Protein AF-A1U019-F1 (afdb_monomer_lite)

Secondary structure (DSSP, 8-state):
------------PPPPS-SSHHHHHHHHHHH-B-TTSPBPPEEEEE----SS--HHHHHHHHHHHTT----TT--HHHHHHHHHHHHHHHHHHTT-SEEEEEEESGGG--GGGHHHHHHHHHHHHHTT-EEEEEE---HHHHHHHHHHHTSGGGHHHHHHHSS-------B-SHHHHHHHHHHHHHSBSSTTSS-BHHHHH-GGGTTS---GGGGHHHHHHHHHHHHHHHT-SSB-HHHHHHHHHHIIIIIHHHH-GGG--HHHHHHHHHHTTHHHHHH----

Structure (mmCIF, N/CA/C/O backbone):
data_AF-A1U019-F1
#
_entry.id   AF-A1U019-F1
#
loop_
_atom_site.group_PDB
_atom_site.id
_atom_site.type_symbol
_atom_site.label_atom_id
_atom_site.label_alt_id
_atom_site.label_comp_id
_atom_site.label_asym_id
_atom_site.label_entity_id
_atom_site.label_seq_id
_atom_site.pdbx_PDB_ins_code
_atom_site.Cartn_x
_atom_site.Cartn_y
_atom_site.Cartn_z
_atom_site.occupancy
_atom_site.B_iso_or_equiv
_atom_site.auth_seq_id
_atom_site.auth_comp_id
_atom_site.auth_asym_id
_atom_site.auth_atom_id
_atom_site.pdbx_PDB_model_num
ATOM 1 N N . MET A 1 1 ? 11.378 -16.766 19.008 1.00 20.50 1 MET A N 1
ATOM 2 C CA . MET A 1 1 ? 12.742 -17.049 18.520 1.00 20.50 1 MET A CA 1
ATOM 3 C C . MET A 1 1 ? 13.624 -15.932 19.051 1.00 20.50 1 MET A C 1
ATOM 5 O O . MET A 1 1 ? 13.271 -14.779 18.860 1.00 20.50 1 MET A O 1
ATOM 9 N N . VAL A 1 2 ? 14.619 -16.266 19.872 1.00 22.52 2 VAL A N 1
ATOM 10 C CA . VAL A 1 2 ? 15.401 -15.313 20.684 1.00 22.52 2 VAL A CA 1
ATOM 11 C C . VAL A 1 2 ? 16.507 -14.682 19.841 1.00 22.52 2 VAL A C 1
ATOM 13 O O . VAL A 1 2 ? 17.259 -15.451 19.263 1.00 22.52 2 VAL A O 1
ATOM 16 N N . MET A 1 3 ? 16.627 -13.347 19.837 1.00 19.20 3 MET A N 1
ATOM 17 C CA . MET A 1 3 ? 17.865 -12.544 19.684 1.00 19.20 3 MET A CA 1
ATOM 18 C C . MET A 1 3 ? 17.522 -11.104 20.113 1.00 19.20 3 MET A C 1
ATOM 20 O O . MET A 1 3 ? 16.537 -10.549 19.640 1.00 19.20 3 MET A O 1
ATOM 24 N N . ASP A 1 4 ? 18.030 -10.592 21.231 1.00 20.80 4 ASP A N 1
ATOM 25 C CA . ASP A 1 4 ? 19.359 -10.024 21.531 1.00 20.80 4 ASP A CA 1
ATOM 26 C C . ASP A 1 4 ? 19.269 -8.484 21.594 1.00 20.80 4 ASP A C 1
ATOM 28 O O . ASP A 1 4 ? 18.727 -7.819 20.711 1.00 20.80 4 ASP A O 1
ATOM 32 N N . ARG A 1 5 ? 19.712 -7.931 22.726 1.00 27.36 5 ARG A N 1
ATOM 33 C CA . ARG A 1 5 ? 19.680 -6.509 23.076 1.00 27.36 5 ARG A CA 1
ATOM 34 C C . ARG A 1 5 ? 21.038 -5.910 22.729 1.00 27.36 5 ARG A C 1
ATOM 36 O O . ARG A 1 5 ? 21.911 -5.919 23.589 1.00 27.36 5 ARG A O 1
ATOM 43 N N . GLN A 1 6 ? 21.197 -5.294 21.557 1.00 21.97 6 GLN A N 1
ATOM 44 C CA . GLN A 1 6 ? 22.311 -4.367 21.325 1.00 21.97 6 GLN A CA 1
ATOM 45 C C . GLN A 1 6 ? 21.921 -3.161 20.455 1.00 21.97 6 GLN A C 1
ATOM 47 O O . GLN A 1 6 ? 21.445 -3.290 19.335 1.00 21.97 6 GLN A O 1
ATOM 52 N N . SER A 1 7 ? 22.125 -1.978 21.047 1.00 24.52 7 SER A N 1
ATOM 53 C CA . SER A 1 7 ? 22.519 -0.694 20.444 1.00 24.52 7 SER A CA 1
ATOM 54 C C . SER A 1 7 ? 22.100 -0.391 18.996 1.00 24.52 7 SER A C 1
ATOM 56 O O . SER A 1 7 ? 22.793 -0.754 18.049 1.00 24.52 7 SER A O 1
ATOM 58 N N . TRP A 1 8 ? 21.072 0.445 18.830 1.00 24.53 8 TRP A N 1
ATOM 59 C CA . TRP A 1 8 ? 20.716 1.035 17.536 1.00 24.53 8 TRP A CA 1
ATOM 60 C C . TRP A 1 8 ? 21.261 2.464 17.431 1.00 24.53 8 TRP A C 1
ATOM 62 O O . TRP A 1 8 ? 20.667 3.412 17.942 1.00 24.53 8 TRP A O 1
ATOM 72 N N . ARG A 1 9 ? 22.409 2.631 16.761 1.00 21.66 9 ARG A N 1
ATOM 73 C CA . ARG A 1 9 ? 22.819 3.930 16.206 1.00 21.66 9 ARG A CA 1
ATOM 74 C C . ARG A 1 9 ? 22.076 4.120 14.882 1.00 21.66 9 ARG A C 1
ATOM 76 O O . ARG A 1 9 ? 22.391 3.460 13.899 1.00 21.66 9 ARG A O 1
ATOM 83 N N . TYR A 1 10 ? 21.080 5.002 14.888 1.00 30.41 10 TYR A N 1
ATOM 84 C CA . TYR A 1 10 ? 20.289 5.400 13.722 1.00 30.41 10 TYR A CA 1
ATOM 85 C C . TYR A 1 10 ? 21.192 5.918 12.585 1.00 30.41 10 TYR A C 1
ATOM 87 O O . TYR A 1 10 ? 21.880 6.928 12.733 1.00 30.41 10 TYR A O 1
ATOM 95 N N . ARG A 1 11 ? 21.161 5.241 11.436 1.00 23.97 11 ARG A N 1
ATOM 96 C CA . ARG A 1 11 ? 21.583 5.759 10.125 1.00 23.97 11 ARG A CA 1
ATOM 97 C C . ARG A 1 11 ? 20.632 5.196 9.068 1.00 23.97 11 ARG A C 1
ATOM 99 O O . ARG A 1 11 ? 21.019 4.366 8.260 1.00 23.97 11 ARG A O 1
ATOM 106 N N . ASP A 1 12 ? 19.384 5.652 9.091 1.00 31.86 12 ASP A N 1
ATOM 107 C CA . ASP A 1 12 ? 18.428 5.388 8.017 1.00 31.86 12 ASP A CA 1
ATOM 108 C C . ASP A 1 12 ? 18.163 6.684 7.254 1.00 31.86 12 ASP A C 1
ATOM 110 O O . ASP A 1 12 ? 17.590 7.632 7.788 1.00 31.86 12 ASP A O 1
ATOM 114 N N . ARG A 1 13 ? 18.594 6.725 5.987 1.00 27.22 13 ARG A N 1
ATOM 115 C CA . ARG A 1 13 ? 18.132 7.737 5.031 1.00 27.22 13 ARG A CA 1
ATOM 116 C C . ARG A 1 13 ? 16.730 7.338 4.532 1.00 27.22 13 ARG A C 1
ATOM 118 O O . ARG A 1 13 ? 16.515 6.150 4.271 1.00 27.22 13 ARG A O 1
ATOM 125 N N . PRO A 1 14 ? 15.767 8.274 4.456 1.00 34.34 14 PRO A N 1
ATOM 126 C CA . PRO A 1 14 ? 14.338 8.006 4.245 1.00 34.34 14 PRO A CA 1
ATOM 127 C C . PRO A 1 14 ? 13.983 7.683 2.784 1.00 34.34 14 PRO A C 1
ATOM 129 O O . PRO A 1 14 ? 14.661 8.126 1.866 1.00 34.34 14 PRO A O 1
ATOM 132 N N . GLY A 1 15 ? 12.905 6.918 2.582 1.00 32.31 15 GLY A N 1
ATOM 133 C CA . GLY A 1 15 ? 12.302 6.667 1.270 1.00 32.31 15 GLY A CA 1
ATOM 134 C C . GLY A 1 15 ? 11.137 7.645 1.074 1.00 32.31 15 GLY A C 1
ATOM 135 O O . GLY A 1 15 ? 10.348 7.794 2.015 1.00 32.31 15 GLY A O 1
ATOM 136 N N . PRO A 1 16 ? 11.030 8.347 -0.069 1.00 40.88 16 PRO A N 1
ATOM 137 C CA . PRO A 1 16 ? 10.059 9.428 -0.256 1.00 40.88 16 PRO A CA 1
ATOM 138 C C . PRO A 1 16 ? 8.602 8.937 -0.381 1.00 40.88 16 PRO A C 1
ATOM 140 O O . PRO A 1 16 ? 8.317 7.741 -0.471 1.00 40.88 16 PRO A O 1
ATOM 143 N N . ALA A 1 17 ? 7.643 9.869 -0.357 1.00 38.03 17 ALA A N 1
ATOM 144 C CA . ALA A 1 17 ? 6.265 9.612 -0.788 1.00 38.03 17 ALA A CA 1
ATOM 145 C C . ALA A 1 17 ? 6.251 9.073 -2.239 1.00 38.03 17 ALA A C 1
ATOM 147 O O . ALA A 1 17 ? 7.176 9.350 -2.991 1.00 38.03 17 ALA A O 1
ATOM 148 N N . ARG A 1 18 ? 5.207 8.317 -2.631 1.00 52.53 18 ARG A N 1
ATOM 149 C CA . ARG A 1 18 ? 5.017 7.743 -3.993 1.00 52.53 18 ARG A CA 1
ATOM 150 C C . ARG A 1 18 ? 5.901 6.542 -4.382 1.00 52.53 18 ARG A C 1
ATOM 152 O O . ARG A 1 18 ? 6.188 6.302 -5.548 1.00 52.53 18 ARG A O 1
ATOM 159 N N . VAL A 1 19 ? 6.225 5.680 -3.417 1.00 55.09 19 VAL A N 1
ATOM 160 C CA . VAL A 1 19 ? 6.864 4.360 -3.660 1.00 55.09 19 VAL A CA 1
ATOM 161 C C . VAL A 1 19 ? 5.874 3.294 -4.189 1.00 55.09 19 VAL A C 1
ATOM 163 O O . VAL A 1 19 ? 6.141 2.106 -4.089 1.00 55.09 19 VAL A O 1
ATOM 166 N N . GLY A 1 20 ? 4.691 3.679 -4.682 1.00 57.78 20 GLY A N 1
ATOM 167 C CA . GLY A 1 20 ? 3.665 2.723 -5.137 1.00 57.78 20 GLY A CA 1
ATOM 168 C C . GLY A 1 20 ? 2.893 2.002 -4.020 1.00 57.78 20 GLY A C 1
ATOM 169 O O . GLY A 1 20 ? 2.277 0.975 -4.276 1.00 57.78 20 GLY A O 1
ATOM 170 N N . LYS A 1 21 ? 2.902 2.527 -2.783 1.00 70.00 21 LYS A N 1
ATOM 171 C CA . LYS A 1 21 ? 2.209 1.930 -1.622 1.00 70.00 21 LYS A CA 1
ATOM 172 C C . LYS A 1 21 ? 0.714 1.712 -1.883 1.00 70.00 21 LYS A C 1
ATOM 174 O O . LYS A 1 21 ? 0.242 0.591 -1.757 1.00 70.00 21 LYS A O 1
ATOM 179 N N . THR A 1 22 ? -0.005 2.752 -2.300 1.00 66.88 22 THR A N 1
ATOM 180 C CA . THR A 1 22 ? -1.453 2.684 -2.553 1.00 66.88 22 THR A CA 1
ATOM 181 C C . THR A 1 22 ? -1.780 1.721 -3.700 1.00 66.88 22 THR A C 1
ATOM 183 O O . THR A 1 22 ? -2.607 0.832 -3.528 1.00 66.88 22 THR A O 1
ATOM 186 N N . THR A 1 23 ? -1.042 1.779 -4.815 1.00 67.62 23 THR A N 1
ATOM 187 C CA . THR A 1 23 ? -1.189 0.832 -5.939 1.00 67.62 23 THR A CA 1
ATOM 188 C C . THR A 1 23 ? -0.922 -0.618 -5.518 1.00 67.62 23 THR A C 1
ATOM 190 O O . THR A 1 23 ? -1.631 -1.535 -5.936 1.00 67.62 23 THR A O 1
ATOM 193 N N . ALA A 1 24 ? 0.071 -0.845 -4.652 1.00 68.31 24 ALA A N 1
ATOM 194 C CA . ALA A 1 24 ? 0.342 -2.165 -4.097 1.00 68.31 24 ALA A CA 1
ATOM 195 C C . ALA A 1 24 ? -0.811 -2.649 -3.203 1.00 68.31 24 ALA A C 1
ATOM 197 O O . ALA A 1 24 ? -1.199 -3.810 -3.302 1.00 68.31 24 ALA A O 1
ATOM 198 N N . LEU A 1 25 ? -1.399 -1.776 -2.376 1.00 74.88 25 LEU A N 1
ATOM 199 C CA . LEU A 1 25 ? -2.550 -2.127 -1.536 1.00 74.88 25 LEU A CA 1
ATOM 200 C C . LEU A 1 25 ? -3.785 -2.488 -2.366 1.00 74.88 25 LEU A C 1
ATOM 202 O O . LEU A 1 25 ? -4.430 -3.486 -2.061 1.00 74.88 25 LEU A O 1
ATOM 206 N N . GLU A 1 26 ? -4.082 -1.735 -3.425 1.00 72.94 26 GLU A N 1
ATOM 207 C CA . GLU A 1 26 ? -5.179 -2.041 -4.357 1.00 72.94 26 GLU A CA 1
ATOM 208 C C . GLU A 1 26 ? -4.956 -3.353 -5.114 1.00 72.94 26 GLU A C 1
ATOM 210 O O . GLU A 1 26 ? -5.887 -4.114 -5.368 1.00 72.94 26 GLU A O 1
ATOM 215 N N . THR A 1 27 ? -3.708 -3.650 -5.473 1.00 71.25 27 THR A N 1
ATOM 216 C CA . THR A 1 27 ? -3.385 -4.908 -6.150 1.00 71.25 27 THR A CA 1
ATOM 217 C C . THR A 1 27 ? -3.516 -6.085 -5.187 1.00 71.25 27 THR A C 1
ATOM 219 O O . THR A 1 27 ? -4.136 -7.094 -5.522 1.00 71.25 27 THR A O 1
ATOM 222 N N . VAL A 1 28 ? -2.980 -5.959 -3.968 1.00 76.31 28 VAL A N 1
ATOM 223 C CA . VAL A 1 28 ? -3.074 -6.995 -2.930 1.00 76.31 28 VAL A CA 1
ATOM 224 C C . VAL A 1 28 ? -4.525 -7.226 -2.519 1.00 76.31 28 VAL A C 1
ATOM 226 O O . VAL A 1 28 ? -4.915 -8.378 -2.341 1.00 76.31 28 VAL A O 1
ATOM 229 N N . SER A 1 29 ? -5.340 -6.173 -2.409 1.00 77.62 29 SER A N 1
ATOM 230 C CA . SER A 1 29 ? -6.743 -6.302 -2.003 1.00 77.62 29 SER A CA 1
ATOM 231 C C . SER A 1 29 ? -7.564 -7.160 -2.967 1.00 77.62 29 SER A C 1
ATOM 233 O O . SER A 1 29 ? -8.442 -7.892 -2.517 1.00 77.62 29 SER A O 1
ATOM 235 N N . ARG A 1 30 ? -7.241 -7.140 -4.267 1.00 75.06 30 ARG A N 1
ATOM 236 C CA . ARG A 1 30 ? -7.929 -7.939 -5.297 1.00 75.06 30 ARG A CA 1
ATOM 237 C C . ARG A 1 30 ? -7.487 -9.402 -5.357 1.00 75.06 30 ARG A C 1
ATOM 239 O O . ARG A 1 30 ? -8.260 -10.243 -5.800 1.00 75.06 30 ARG A O 1
ATOM 246 N N . HIS A 1 31 ? -6.265 -9.714 -4.924 1.00 79.12 31 HIS A N 1
ATOM 247 C CA . HIS A 1 31 ? -5.659 -11.039 -5.122 1.00 79.12 31 HIS A CA 1
ATOM 248 C C . HIS A 1 31 ? -5.472 -11.839 -3.828 1.00 79.12 31 HIS A C 1
ATOM 250 O O . HIS A 1 31 ? -4.971 -12.965 -3.859 1.00 79.12 31 HIS A O 1
ATOM 256 N N . LEU A 1 32 ? -5.859 -11.285 -2.677 1.00 84.75 32 LEU A N 1
ATOM 257 C CA . LEU A 1 32 ? -5.692 -11.964 -1.401 1.00 84.75 32 LEU A CA 1
ATOM 258 C C . LEU A 1 32 ? -6.638 -13.170 -1.298 1.00 84.75 32 LEU A C 1
ATOM 260 O O . LEU A 1 32 ? -7.854 -13.020 -1.190 1.00 84.75 32 LEU A O 1
ATOM 264 N N . CYS A 1 33 ? -6.063 -14.370 -1.272 1.00 86.50 33 CYS A N 1
ATOM 265 C CA . CYS A 1 33 ? -6.799 -15.616 -1.094 1.00 86.50 33 CYS A CA 1
ATOM 266 C C . CYS A 1 33 ? -6.286 -16.403 0.115 1.00 86.50 33 CYS A C 1
ATOM 268 O O . CYS A 1 33 ? -5.115 -16.318 0.493 1.00 86.50 33 CYS A O 1
ATOM 270 N N . ASP A 1 34 ? -7.163 -17.200 0.724 1.00 86.12 34 ASP A N 1
ATOM 271 C CA . ASP A 1 34 ? -6.768 -18.144 1.763 1.00 86.12 34 ASP A CA 1
ATOM 272 C C . ASP A 1 34 ? -6.029 -19.362 1.168 1.00 86.12 34 ASP A C 1
ATOM 274 O O . ASP A 1 34 ? -5.864 -19.516 -0.043 1.00 86.12 34 ASP A O 1
ATOM 278 N N . ARG A 1 35 ? -5.599 -20.294 2.027 1.00 84.75 35 ARG A N 1
ATOM 279 C CA . ARG A 1 35 ? -4.902 -21.521 1.589 1.00 84.75 35 ARG A CA 1
ATOM 280 C C . ARG A 1 35 ? -5.736 -22.423 0.670 1.00 84.75 35 ARG A C 1
ATOM 282 O O . ARG A 1 35 ? -5.182 -23.341 0.075 1.00 84.75 35 ARG A O 1
ATOM 289 N N . ARG A 1 36 ? -7.050 -22.209 0.594 1.00 87.19 36 ARG A N 1
ATOM 290 C CA . ARG A 1 36 ? -7.994 -22.939 -0.257 1.00 87.19 36 ARG A CA 1
ATOM 291 C C . ARG A 1 36 ? -8.390 -22.129 -1.496 1.00 87.19 36 ARG A C 1
ATOM 293 O O . ARG A 1 36 ? -9.358 -22.502 -2.146 1.00 87.19 36 ARG A O 1
ATOM 300 N N . GLN A 1 37 ? -7.657 -21.058 -1.818 1.00 86.88 37 GLN A N 1
ATOM 301 C CA . GLN A 1 37 ? -7.935 -20.165 -2.949 1.00 86.88 37 GLN A CA 1
ATOM 302 C C . GLN A 1 37 ? -9.299 -19.461 -2.851 1.00 86.88 37 GLN A C 1
ATOM 304 O O . GLN A 1 37 ? -9.887 -19.084 -3.861 1.00 86.88 37 GLN A O 1
ATOM 309 N N . ARG A 1 38 ? -9.825 -19.278 -1.632 1.00 87.38 38 ARG A N 1
ATOM 310 C CA . ARG A 1 38 ? -11.041 -18.486 -1.414 1.00 87.38 38 ARG A CA 1
ATOM 311 C C . ARG A 1 38 ? -10.660 -17.021 -1.211 1.00 87.38 38 ARG A C 1
ATOM 313 O O . ARG A 1 38 ? -9.761 -16.771 -0.400 1.00 87.38 38 ARG A O 1
ATOM 320 N N . PRO A 1 39 ? -11.329 -16.068 -1.881 1.00 89.06 39 PRO A N 1
ATOM 321 C CA . PRO A 1 39 ? -11.063 -14.649 -1.690 1.00 89.06 39 PRO A CA 1
ATOM 322 C C . PRO A 1 39 ? -11.220 -14.248 -0.223 1.00 89.06 39 PRO A C 1
ATOM 324 O O . PRO A 1 39 ? -12.203 -14.599 0.433 1.00 89.06 39 PRO A O 1
ATOM 327 N N . VAL A 1 40 ? -10.243 -13.517 0.301 1.00 91.69 40 VAL A N 1
ATOM 328 C CA . VAL A 1 40 ? -10.308 -12.932 1.639 1.00 91.69 40 VAL A CA 1
ATOM 329 C C . VAL A 1 40 ? -10.768 -11.485 1.484 1.00 91.69 40 VAL A C 1
ATOM 331 O O . VAL A 1 40 ? -10.109 -10.734 0.769 1.00 91.69 40 VAL A O 1
ATOM 334 N N . PRO A 1 41 ? -11.858 -11.057 2.145 1.00 91.31 41 PRO A N 1
ATOM 335 C CA . PRO A 1 41 ? -12.329 -9.685 2.039 1.00 91.31 41 PRO A CA 1
ATOM 336 C C . PRO A 1 41 ? -11.277 -8.723 2.588 1.00 91.31 41 PRO A C 1
ATOM 338 O O . PRO A 1 41 ? -10.785 -8.874 3.715 1.00 91.31 41 PRO A O 1
ATOM 341 N N . VAL A 1 42 ? -10.961 -7.718 1.778 1.00 91.94 42 VAL A N 1
ATOM 342 C CA . VAL A 1 42 ? -10.032 -6.649 2.119 1.00 91.94 42 VAL A CA 1
ATOM 343 C C . VAL A 1 42 ? -10.777 -5.325 2.063 1.00 91.94 42 VAL A C 1
ATOM 345 O O . VAL A 1 42 ? -11.304 -4.952 1.021 1.00 91.94 42 VAL A O 1
ATOM 348 N N . PHE A 1 43 ? -10.804 -4.608 3.182 1.00 92.88 43 PHE A N 1
ATOM 349 C CA . PHE A 1 43 ? -11.307 -3.242 3.234 1.00 92.88 43 PHE A CA 1
ATOM 350 C C . PHE A 1 43 ? -10.131 -2.271 3.236 1.00 92.88 43 PHE A C 1
ATOM 352 O O . PHE A 1 43 ? -9.287 -2.336 4.132 1.00 92.88 43 PHE A O 1
ATOM 359 N N . LEU A 1 44 ? -10.076 -1.393 2.238 1.00 90.38 44 LEU A N 1
ATOM 360 C CA . LEU A 1 44 ? -9.064 -0.349 2.103 1.00 90.38 44 LEU A CA 1
ATOM 361 C C . LEU A 1 44 ? -9.711 1.013 2.364 1.00 90.38 44 LEU A C 1
ATOM 363 O O . LEU A 1 44 ? -10.705 1.353 1.734 1.00 90.38 44 LEU A O 1
ATOM 367 N N . THR A 1 45 ? -9.131 1.787 3.275 1.00 91.38 45 THR A N 1
ATOM 368 C CA . THR A 1 45 ? -9.522 3.174 3.564 1.00 91.38 45 THR A CA 1
ATOM 369 C C . THR A 1 45 ? -8.268 4.016 3.782 1.00 91.38 45 THR A C 1
ATOM 371 O O . THR A 1 45 ? -7.260 3.513 4.284 1.00 91.38 45 THR A O 1
ATOM 374 N N . ALA A 1 46 ? -8.324 5.293 3.409 1.00 90.06 46 ALA A N 1
ATOM 375 C CA . ALA A 1 46 ? -7.280 6.268 3.697 1.00 90.06 46 ALA A CA 1
ATOM 376 C C . ALA A 1 46 ? -7.756 7.216 4.801 1.00 90.06 46 ALA A C 1
ATOM 378 O O . ALA A 1 46 ? -8.855 7.762 4.731 1.00 90.06 46 ALA A O 1
ATOM 379 N N . VAL A 1 47 ? -6.937 7.440 5.827 1.00 90.50 47 VAL A N 1
ATOM 380 C CA . VAL A 1 47 ? -7.334 8.289 6.958 1.00 90.50 47 VAL A CA 1
ATOM 381 C C . VAL A 1 47 ? -7.479 9.743 6.507 1.00 90.50 47 VAL A C 1
ATOM 383 O O . VAL A 1 47 ? -6.548 10.368 5.981 1.00 90.50 47 VAL A O 1
ATOM 386 N N . GLU A 1 48 ? -8.653 10.317 6.750 1.00 88.25 48 GLU A N 1
ATOM 387 C CA . GLU A 1 48 ? -8.910 11.716 6.436 1.00 88.25 48 GLU A CA 1
ATOM 388 C C . GLU A 1 48 ? -8.394 12.635 7.543 1.00 88.25 48 GLU A C 1
ATOM 390 O O . GLU A 1 48 ? -8.387 12.304 8.733 1.00 88.25 48 GLU A O 1
ATOM 395 N N . LYS A 1 49 ? -7.959 13.836 7.152 1.00 83.12 49 LYS A N 1
ATOM 396 C CA . LYS A 1 49 ? -7.606 14.872 8.119 1.00 83.12 49 LYS A CA 1
ATOM 397 C C . LYS A 1 49 ? -8.891 15.538 8.600 1.00 83.12 49 LYS A C 1
ATOM 399 O O . LYS A 1 49 ? -9.489 16.325 7.876 1.00 83.12 49 LYS A O 1
ATOM 404 N N . LEU A 1 50 ? -9.287 15.223 9.826 1.00 78.38 50 LEU A N 1
ATOM 405 C CA . LEU A 1 50 ? -10.485 15.772 10.456 1.00 78.38 50 LEU A CA 1
ATOM 406 C C . LEU A 1 50 ? -10.126 16.887 11.442 1.00 78.38 50 LEU A C 1
ATOM 408 O O . LEU A 1 50 ? -9.115 16.795 12.138 1.00 78.38 50 LEU A O 1
ATOM 412 N N . ASP A 1 51 ? -10.999 17.889 11.564 1.00 79.50 51 ASP A N 1
ATOM 413 C CA . ASP A 1 51 ? -10.842 18.988 12.532 1.00 79.50 51 ASP A CA 1
ATOM 414 C C . ASP A 1 51 ? -10.858 18.488 13.986 1.00 79.50 51 ASP A C 1
ATOM 416 O O . ASP A 1 51 ? -10.162 19.007 14.861 1.00 79.50 51 ASP A O 1
ATOM 420 N N . HIS A 1 52 ? -11.647 17.441 14.244 1.00 82.81 52 HIS A N 1
ATOM 421 C CA . HIS A 1 52 ? -11.825 16.844 15.565 1.00 82.81 52 HIS A CA 1
ATOM 422 C C . HIS A 1 52 ? -11.609 15.323 15.510 1.00 82.81 52 HIS A C 1
ATOM 424 O O . HIS A 1 52 ? -12.575 14.554 15.417 1.00 82.81 52 HIS A O 1
ATOM 430 N N . PRO A 1 53 ? -10.346 14.863 15.559 1.00 87.81 53 PRO A N 1
ATOM 431 C CA . PRO A 1 53 ? -10.027 13.444 15.500 1.00 87.81 53 PRO A CA 1
ATOM 432 C C . PRO A 1 53 ? -10.409 12.750 16.813 1.00 87.81 53 PRO A C 1
ATOM 434 O O . PRO A 1 53 ? -9.792 12.946 17.857 1.00 87.81 53 PRO A O 1
ATOM 437 N N . THR A 1 54 ? -11.445 11.914 16.764 1.00 92.94 54 THR A N 1
ATOM 438 C CA . THR A 1 54 ? -11.939 11.129 17.901 1.00 92.94 54 THR A CA 1
ATOM 439 C C . THR A 1 54 ? -12.151 9.671 17.496 1.00 92.94 54 THR A C 1
ATOM 441 O O . THR A 1 54 ? -12.251 9.339 16.314 1.00 92.94 54 THR A O 1
ATOM 444 N N . ILE A 1 55 ? -12.300 8.776 18.478 1.00 93.00 55 ILE A N 1
ATOM 445 C CA . ILE A 1 55 ? -12.684 7.375 18.224 1.00 93.00 55 ILE A CA 1
ATOM 446 C C . ILE A 1 55 ? -14.025 7.310 17.474 1.00 93.00 55 ILE A C 1
ATOM 448 O O . ILE A 1 55 ? -14.202 6.477 16.583 1.00 93.00 55 ILE A O 1
ATOM 452 N N . LYS A 1 56 ? -14.978 8.196 17.808 1.00 94.19 56 LYS A N 1
ATOM 453 C CA . LYS A 1 56 ? -16.269 8.275 17.108 1.00 94.19 56 LYS A CA 1
ATOM 454 C C . LYS A 1 56 ? -16.073 8.680 15.651 1.00 94.19 56 LYS A C 1
ATOM 456 O O . LYS A 1 56 ? -16.666 8.039 14.792 1.00 94.19 56 LYS A O 1
ATOM 461 N N . SER A 1 57 ? -15.260 9.702 15.380 1.00 93.31 57 SER A N 1
ATOM 462 C CA . SER A 1 57 ? -15.049 10.178 14.012 1.00 93.31 57 SER A CA 1
ATOM 463 C C . SER A 1 57 ? -14.353 9.130 13.141 1.00 93.31 57 SER A C 1
ATOM 465 O O . SER A 1 57 ? -14.775 8.934 12.009 1.00 93.31 57 SER A O 1
ATOM 467 N N . MET A 1 58 ? -13.405 8.363 13.695 1.00 94.75 58 MET A N 1
ATOM 468 C CA . MET A 1 58 ? -12.781 7.242 12.980 1.00 94.75 58 MET A CA 1
ATOM 469 C C . MET A 1 58 ? -13.799 6.145 12.637 1.00 94.75 58 MET A C 1
ATOM 471 O O . MET A 1 58 ? -13.892 5.714 11.495 1.00 94.75 58 MET A O 1
ATOM 475 N N . ASN A 1 59 ? -14.614 5.706 13.605 1.00 94.44 59 ASN A N 1
ATOM 476 C CA . ASN A 1 59 ? -15.649 4.699 13.330 1.00 94.44 59 ASN A CA 1
ATOM 477 C C . ASN A 1 59 ? -16.720 5.206 12.358 1.00 94.44 59 ASN A C 1
ATOM 479 O O . ASN A 1 59 ? -17.295 4.411 11.619 1.00 94.44 59 ASN A O 1
ATOM 483 N N . TRP A 1 60 ? -17.010 6.507 12.382 1.00 94.12 60 TRP A N 1
ATOM 484 C CA . TRP A 1 60 ? -17.923 7.124 11.431 1.00 94.12 60 TRP A CA 1
ATOM 485 C C . TRP A 1 60 ? -17.341 7.080 10.019 1.00 94.12 60 TRP A C 1
ATOM 487 O O . TRP A 1 60 ? -18.021 6.575 9.135 1.00 94.12 60 TRP A O 1
ATOM 497 N N . GLN A 1 61 ? -16.080 7.485 9.831 1.00 93.62 61 GLN A N 1
ATOM 498 C CA . GLN A 1 61 ? -15.397 7.408 8.537 1.00 93.62 61 GLN A CA 1
ATOM 499 C C . GLN A 1 61 ? -15.408 5.975 7.981 1.00 93.62 61 GLN A C 1
ATOM 501 O O . GLN A 1 61 ? -15.856 5.766 6.863 1.00 93.62 61 GLN A O 1
ATOM 506 N N . LEU A 1 62 ? -15.055 4.970 8.797 1.00 94.88 62 LEU A N 1
ATOM 507 C CA . LEU A 1 62 ? -15.114 3.558 8.384 1.00 94.88 62 LEU A CA 1
ATOM 508 C C . LEU A 1 62 ? -16.501 3.137 7.880 1.00 94.88 62 LEU A C 1
ATOM 510 O O . LEU A 1 62 ? -16.608 2.353 6.944 1.00 94.88 62 LEU A O 1
ATOM 514 N N . CYS A 1 63 ? -17.570 3.639 8.505 1.00 95.19 63 CYS A N 1
ATOM 515 C CA . CYS A 1 63 ? -18.927 3.356 8.047 1.00 95.19 63 CYS A CA 1
ATOM 516 C C . CYS A 1 63 ? -19.248 4.071 6.732 1.00 95.19 63 CYS A C 1
ATOM 518 O O . CYS A 1 63 ? -19.902 3.475 5.885 1.00 95.19 63 CYS A O 1
ATOM 520 N N . GLN A 1 64 ? -18.809 5.319 6.564 1.00 93.50 64 GLN A N 1
ATOM 521 C CA . GLN A 1 64 ? -19.038 6.085 5.339 1.00 93.50 64 GLN A CA 1
ATOM 522 C C . GLN A 1 64 ? -18.313 5.459 4.143 1.00 93.50 64 GLN A C 1
ATOM 524 O O . GLN A 1 64 ? -18.940 5.259 3.109 1.00 93.50 64 GLN A O 1
ATOM 529 N N . ASP A 1 65 ? -17.049 5.075 4.322 1.00 92.25 65 ASP A N 1
ATOM 530 C CA . ASP A 1 65 ? -16.221 4.433 3.294 1.00 92.25 65 ASP A CA 1
ATOM 531 C C . ASP A 1 65 ? -16.757 3.043 2.904 1.00 92.25 65 ASP A C 1
ATOM 533 O O . ASP A 1 65 ? -16.578 2.590 1.779 1.00 92.25 65 ASP A O 1
ATOM 537 N N . ALA A 1 66 ? -17.448 2.367 3.827 1.00 92.31 66 ALA A N 1
ATOM 538 C CA . ALA A 1 66 ? -18.152 1.108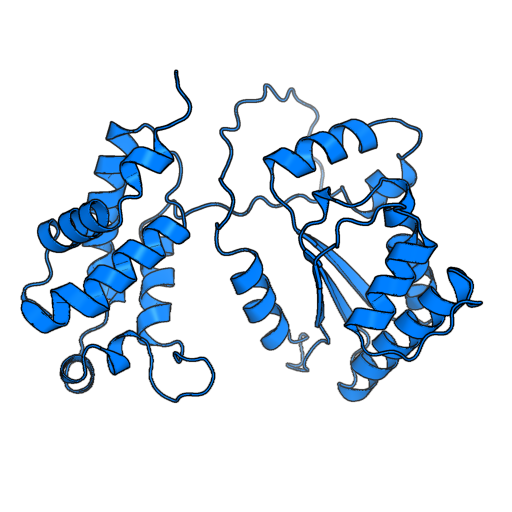 3.577 1.00 92.31 66 ALA A CA 1
ATOM 539 C C . ALA A 1 66 ? -19.604 1.298 3.090 1.00 92.31 66 ALA A C 1
ATOM 541 O O . ALA A 1 66 ? -20.361 0.328 3.034 1.00 92.31 66 ALA A O 1
ATOM 542 N N . GLU A 1 67 ? -20.022 2.539 2.812 1.00 93.56 67 GLU A N 1
ATOM 543 C CA . GLU A 1 67 ? -21.386 2.913 2.407 1.00 93.56 67 GLU A CA 1
ATOM 544 C C . GLU A 1 67 ? -22.487 2.441 3.383 1.00 93.56 67 GLU A C 1
ATOM 546 O O . GLU A 1 67 ? -23.658 2.250 3.035 1.00 93.56 67 GLU A O 1
ATOM 551 N N . ILE A 1 68 ? -22.135 2.277 4.659 1.00 94.44 68 ILE A N 1
ATOM 552 C CA . ILE A 1 68 ? -23.059 1.893 5.722 1.00 94.44 68 ILE A CA 1
ATOM 553 C C . ILE A 1 68 ? -23.872 3.121 6.121 1.00 94.44 68 ILE A C 1
ATOM 555 O O . ILE A 1 68 ? -23.339 4.154 6.519 1.00 94.44 68 ILE A O 1
ATOM 559 N N . LYS A 1 69 ? -25.200 2.995 6.097 1.00 91.50 69 LYS A N 1
ATOM 560 C CA . LYS A 1 69 ? -26.101 4.071 6.528 1.00 91.50 69 LYS A CA 1
ATOM 561 C C . LYS A 1 69 ? -25.878 4.408 8.006 1.00 91.50 69 LYS A C 1
ATOM 563 O O . LYS A 1 69 ? -26.147 3.585 8.884 1.00 91.50 69 LYS A O 1
ATOM 568 N N . THR A 1 70 ? -25.448 5.639 8.281 1.00 91.06 70 THR A N 1
ATOM 569 C CA . THR A 1 70 ? -25.245 6.159 9.640 1.00 91.06 70 THR A CA 1
ATOM 570 C C . THR A 1 70 ? -26.226 7.279 9.993 1.00 91.06 70 THR A C 1
ATOM 572 O O . THR A 1 70 ? -26.830 7.913 9.129 1.00 91.06 70 THR A O 1
ATOM 575 N N . THR A 1 71 ? -26.405 7.536 11.290 1.00 88.25 71 THR A N 1
ATOM 576 C CA . THR A 1 71 ? -27.165 8.684 11.807 1.00 88.25 71 THR A CA 1
ATOM 577 C C . THR A 1 71 ? -26.331 9.469 12.821 1.00 88.25 71 THR A C 1
ATOM 579 O O . THR A 1 71 ? -25.486 8.911 13.524 1.00 88.25 71 THR A O 1
ATOM 582 N N . LYS A 1 72 ? -26.585 10.780 12.943 1.00 81.69 72 LYS A N 1
ATOM 583 C CA . LYS A 1 72 ? -25.781 11.698 13.783 1.00 81.69 72 LYS A CA 1
ATOM 584 C C . LYS A 1 72 ? -25.699 11.278 15.263 1.00 81.69 72 LYS A C 1
ATOM 586 O O . LYS A 1 72 ? -24.675 11.495 15.920 1.00 81.69 72 LYS A O 1
ATOM 591 N N . ASN A 1 73 ? -26.749 10.630 15.768 1.00 87.81 73 ASN A N 1
ATOM 592 C CA . ASN A 1 73 ? -26.889 10.257 17.178 1.00 87.81 73 ASN A CA 1
ATOM 593 C C . ASN A 1 73 ? -26.223 8.922 17.537 1.00 87.81 73 ASN A C 1
ATOM 595 O O . ASN A 1 73 ? -26.218 8.548 18.708 1.00 87.81 73 ASN A O 1
ATOM 599 N N . GLN A 1 74 ? -25.639 8.203 16.572 1.00 91.62 74 GLN A N 1
ATOM 600 C CA . GLN A 1 74 ? -24.950 6.956 16.884 1.00 91.62 74 GLN A CA 1
ATOM 601 C C . GLN A 1 74 ? -23.705 7.204 17.741 1.00 91.62 74 GLN A C 1
ATOM 603 O O . GLN A 1 74 ? -22.927 8.142 17.541 1.00 91.62 74 GLN A O 1
ATOM 608 N N . THR A 1 75 ? -23.521 6.333 18.723 1.00 93.75 75 THR A N 1
ATOM 609 C CA . THR A 1 75 ? -22.318 6.277 19.556 1.00 93.75 75 THR A CA 1
ATOM 610 C C . THR A 1 75 ? -21.166 5.619 18.794 1.00 93.75 75 THR A C 1
ATOM 612 O O . THR A 1 75 ? -21.384 4.859 17.848 1.00 93.75 75 THR A O 1
ATOM 615 N N . ALA A 1 76 ? -19.925 5.841 19.242 1.00 92.44 76 ALA A N 1
ATOM 616 C CA . ALA A 1 76 ? -18.755 5.148 18.691 1.00 92.44 76 ALA A CA 1
ATOM 617 C C . ALA A 1 76 ? -18.915 3.616 18.741 1.00 92.44 76 ALA A C 1
ATOM 619 O O . ALA A 1 76 ? -18.558 2.916 17.797 1.00 92.44 76 ALA A O 1
ATOM 620 N N . TYR A 1 77 ? -19.523 3.093 19.815 1.00 93.69 77 TYR A N 1
ATOM 621 C CA . TYR A 1 77 ? -19.803 1.667 19.954 1.00 93.69 77 TYR A CA 1
ATOM 622 C C . TYR A 1 77 ? -20.776 1.150 18.888 1.00 93.69 77 TYR A C 1
ATOM 624 O O . TYR A 1 77 ? -20.532 0.080 18.327 1.00 93.69 77 TYR A O 1
ATOM 632 N N . GLN A 1 78 ? -21.861 1.883 18.615 1.00 95.06 78 GLN A N 1
ATOM 633 C CA . GLN A 1 78 ? -22.853 1.505 17.604 1.00 95.06 78 GLN A CA 1
ATOM 634 C C . GLN A 1 78 ? -22.243 1.509 16.200 1.00 95.06 78 GLN A C 1
ATOM 636 O O . GLN A 1 78 ? -22.406 0.525 15.486 1.00 95.06 78 GLN A O 1
ATOM 641 N N . LEU A 1 79 ? -21.474 2.546 15.850 1.00 96.06 79 LEU A N 1
ATOM 642 C CA . LEU A 1 79 ? -20.763 2.634 14.567 1.00 96.06 79 LEU A CA 1
ATOM 643 C C . LEU A 1 79 ? -19.758 1.485 14.403 1.00 96.06 79 LEU A C 1
ATOM 645 O O . LEU A 1 79 ? -19.832 0.723 13.446 1.00 96.06 79 LEU A O 1
ATOM 649 N N . SER A 1 80 ? -18.899 1.273 15.404 1.00 95.44 80 SER A N 1
ATOM 650 C CA . SER A 1 80 ? -17.939 0.161 15.433 1.00 95.44 80 SER A CA 1
ATOM 651 C C . SER A 1 80 ? -18.617 -1.208 15.282 1.00 95.44 80 SER A C 1
ATOM 653 O O . SER A 1 80 ? -18.074 -2.120 14.664 1.00 95.44 80 SER A O 1
ATOM 655 N N . SER A 1 81 ? -19.809 -1.378 15.862 1.00 94.75 81 SER A N 1
ATOM 656 C CA . SER A 1 81 ? -20.555 -2.637 15.775 1.00 94.75 81 SER A CA 1
ATOM 657 C C . SER A 1 81 ? -21.224 -2.822 14.413 1.00 94.75 81 SER A C 1
ATOM 659 O O . SER A 1 81 ? -21.243 -3.946 13.922 1.00 94.75 81 SER A O 1
ATOM 661 N N . ALA A 1 82 ? -21.723 -1.744 13.799 1.00 95.75 82 ALA A N 1
ATOM 662 C CA . ALA A 1 82 ? -22.269 -1.765 12.444 1.00 95.75 82 ALA A CA 1
ATOM 663 C C . ALA A 1 82 ? -21.181 -2.108 11.418 1.00 95.75 82 ALA A C 1
ATOM 665 O O . ALA A 1 82 ? -21.346 -3.053 10.652 1.00 95.75 82 ALA A O 1
ATOM 666 N N . PHE A 1 83 ? -20.030 -1.432 11.484 1.00 96.94 83 PHE A N 1
ATOM 667 C CA . PHE A 1 83 ? -18.883 -1.735 10.628 1.00 96.94 83 PHE A CA 1
ATOM 668 C C . PHE A 1 83 ? -18.353 -3.159 10.842 1.00 96.94 83 PHE A C 1
ATOM 670 O O . PHE A 1 83 ? -18.106 -3.893 9.890 1.00 96.94 83 PHE A O 1
ATOM 677 N N . GLY A 1 84 ? -18.245 -3.602 12.098 1.00 95.75 84 GLY A N 1
ATOM 678 C CA . GLY A 1 84 ? -17.859 -4.979 12.396 1.00 95.75 84 GLY A CA 1
ATOM 679 C C . GLY A 1 84 ? -18.839 -6.012 11.838 1.00 95.75 84 GLY A C 1
ATOM 680 O O . GLY A 1 84 ? -18.397 -7.055 11.366 1.00 95.75 84 GLY A O 1
ATOM 681 N N . GLN A 1 85 ? -20.149 -5.740 11.880 1.00 95.50 85 GLN A N 1
ATOM 682 C CA . GLN A 1 85 ? -21.159 -6.607 11.268 1.00 95.50 85 GLN A CA 1
ATOM 683 C C . GLN A 1 85 ? -20.991 -6.670 9.754 1.00 95.50 85 GLN A C 1
ATOM 685 O O . GLN A 1 85 ? -20.916 -7.769 9.218 1.00 95.50 85 GLN A O 1
ATOM 690 N N . TRP A 1 86 ? -20.831 -5.518 9.109 1.00 96.25 86 TRP A N 1
ATOM 691 C CA . TRP A 1 86 ? -20.579 -5.436 7.676 1.00 96.25 86 TRP A CA 1
ATOM 692 C C . TRP A 1 86 ? -19.359 -6.273 7.258 1.00 96.25 86 TRP A C 1
ATOM 694 O O . TRP A 1 86 ? -19.488 -7.135 6.396 1.00 96.25 86 TRP A O 1
ATOM 704 N N . LEU A 1 87 ? -18.221 -6.152 7.956 1.00 95.00 87 LEU A N 1
ATOM 705 C CA . LEU A 1 87 ? -17.030 -6.978 7.692 1.00 95.00 87 LEU A CA 1
ATOM 706 C C . LEU A 1 87 ? -17.305 -8.488 7.801 1.00 95.00 87 LEU A C 1
ATOM 708 O O . LEU A 1 87 ? -16.771 -9.286 7.031 1.00 95.00 87 LEU A O 1
ATOM 712 N N . MET A 1 88 ? -18.122 -8.901 8.772 1.00 94.56 88 MET A N 1
ATOM 713 C CA . MET A 1 88 ? -18.489 -10.311 8.916 1.00 94.56 88 MET A CA 1
ATOM 714 C C . MET A 1 88 ? -19.408 -10.790 7.803 1.00 94.56 88 MET A C 1
ATOM 716 O O . MET A 1 88 ? -19.294 -11.951 7.412 1.00 94.56 88 MET A O 1
ATOM 720 N N . ASP A 1 89 ? -20.294 -9.926 7.316 1.00 94.75 89 ASP A N 1
ATOM 721 C CA . ASP A 1 89 ? -21.165 -10.230 6.189 1.00 94.75 89 ASP A CA 1
ATOM 722 C C . ASP A 1 89 ? -20.323 -10.383 4.911 1.00 94.75 89 ASP A C 1
ATOM 724 O O . ASP A 1 89 ? -20.483 -11.383 4.213 1.00 94.75 89 ASP A O 1
ATOM 728 N N . GLU A 1 90 ? -19.341 -9.500 4.673 1.00 92.75 90 GLU A N 1
ATOM 729 C CA . GLU A 1 90 ? -18.347 -9.649 3.592 1.00 92.75 90 GLU A CA 1
ATOM 730 C C . GLU A 1 90 ?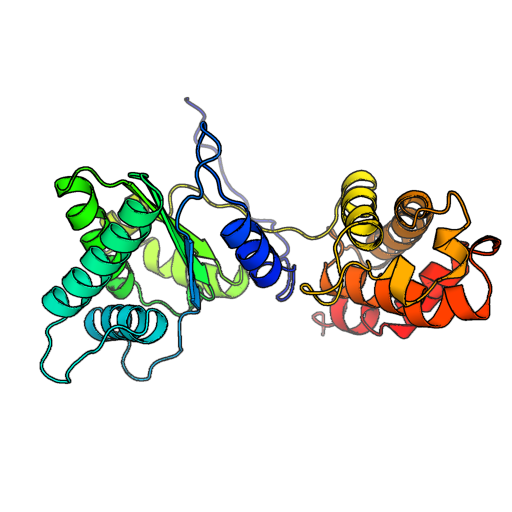 -17.626 -11.003 3.669 1.00 92.75 90 GLU A C 1
ATOM 732 O O . GLU A 1 90 ? -17.593 -11.769 2.705 1.00 92.75 90 GLU A O 1
ATOM 737 N N . ALA A 1 91 ? -17.103 -11.353 4.846 1.00 92.56 91 ALA A N 1
ATOM 738 C CA . ALA A 1 91 ? -16.412 -12.624 5.052 1.00 92.56 91 ALA A CA 1
ATOM 739 C C . ALA A 1 91 ? -17.325 -13.839 4.855 1.00 92.56 91 ALA A C 1
ATOM 741 O O . ALA A 1 91 ? -16.897 -14.860 4.316 1.00 92.56 91 ALA A O 1
ATOM 742 N N . ALA A 1 92 ? -18.590 -13.736 5.270 1.00 93.00 92 ALA A N 1
ATOM 743 C CA . ALA A 1 92 ? -19.571 -14.795 5.091 1.00 93.00 92 ALA A CA 1
ATOM 744 C C . ALA A 1 92 ? -19.905 -15.030 3.611 1.00 93.00 92 ALA A C 1
ATOM 746 O O . ALA A 1 92 ? -20.061 -16.187 3.225 1.00 93.00 92 ALA A O 1
ATOM 747 N N . ARG A 1 93 ? -19.949 -13.982 2.770 1.00 92.56 93 ARG A N 1
ATOM 748 C CA . ARG A 1 93 ? -20.185 -14.136 1.319 1.00 92.56 93 ARG A CA 1
ATOM 749 C C . ARG A 1 93 ? -19.095 -14.943 0.617 1.00 92.56 93 ARG A C 1
ATOM 751 O O . ARG A 1 93 ? -19.391 -15.631 -0.353 1.00 92.56 93 ARG A O 1
ATOM 758 N N . HIS A 1 94 ? -17.871 -14.907 1.136 1.00 88.31 94 HIS A N 1
ATOM 759 C CA . HIS A 1 94 ? -16.742 -15.680 0.615 1.00 88.31 94 HIS A CA 1
ATOM 760 C C . HIS A 1 94 ? -16.460 -16.979 1.396 1.00 88.31 94 HIS A C 1
ATOM 762 O O . HIS A 1 94 ? -15.464 -17.648 1.131 1.00 88.31 94 HIS A O 1
ATOM 768 N N . ASP A 1 95 ? -17.322 -17.355 2.353 1.00 91.00 95 ASP A N 1
ATOM 769 C CA . ASP A 1 95 ? -17.147 -18.525 3.233 1.00 91.00 95 ASP A CA 1
ATOM 770 C C . ASP A 1 95 ? -15.790 -18.546 3.977 1.00 91.00 95 ASP A C 1
ATOM 772 O O . ASP A 1 95 ? -15.149 -19.581 4.193 1.00 91.00 95 ASP A O 1
ATOM 776 N N . VAL A 1 96 ? -15.323 -17.370 4.399 1.00 93.12 96 VAL A N 1
ATOM 777 C CA . VAL A 1 96 ? -14.068 -17.214 5.141 1.00 93.12 96 VAL A CA 1
ATOM 778 C C . VAL A 1 96 ? -14.298 -16.632 6.533 1.00 93.12 96 VAL A C 1
ATOM 780 O O . VAL A 1 96 ? -15.275 -15.950 6.843 1.00 93.12 96 VAL A O 1
ATOM 783 N N . SER A 1 97 ? -13.374 -16.935 7.441 1.00 90.44 97 SER A N 1
ATOM 784 C CA . SER A 1 97 ? -13.348 -16.368 8.795 1.00 90.44 97 SER A CA 1
ATOM 785 C C . SER A 1 97 ? -12.355 -15.219 8.938 1.00 90.44 97 SER A C 1
ATOM 787 O O . SER A 1 97 ? -12.268 -14.634 10.016 1.00 90.44 97 SER A O 1
ATOM 789 N N . GLN A 1 98 ? -11.568 -14.958 7.897 1.00 92.88 98 GLN A N 1
ATOM 790 C CA . GLN A 1 98 ? -10.483 -13.987 7.873 1.00 92.88 98 GLN A CA 1
ATOM 791 C C . GLN A 1 98 ? -10.935 -12.742 7.117 1.00 92.88 98 GLN A C 1
ATOM 793 O O . GLN A 1 98 ? -11.636 -12.861 6.119 1.00 92.88 98 GLN A O 1
ATOM 798 N N . MET A 1 99 ? -10.533 -11.572 7.599 1.00 94.31 99 MET A N 1
ATOM 799 C CA . MET A 1 99 ? -10.703 -10.285 6.928 1.00 94.31 99 MET A CA 1
ATOM 800 C C . MET A 1 99 ? -9.417 -9.484 7.084 1.00 94.31 99 MET A C 1
ATOM 802 O O . MET A 1 99 ? -8.719 -9.608 8.101 1.00 94.31 99 MET A O 1
ATOM 806 N N . VAL A 1 100 ? -9.136 -8.629 6.110 1.00 94.00 100 VAL A N 1
ATOM 807 C CA . VAL A 1 100 ? -8.021 -7.687 6.166 1.00 94.00 100 VAL A CA 1
ATOM 808 C C . VAL A 1 100 ? -8.550 -6.263 6.119 1.00 94.00 100 VAL A C 1
ATOM 810 O O . VAL A 1 100 ? -9.441 -5.936 5.344 1.00 94.00 100 VAL A O 1
ATOM 813 N N . LEU A 1 101 ? -7.990 -5.417 6.973 1.00 94.12 101 LEU A N 1
ATOM 814 C CA . LEU A 1 101 ? -8.250 -3.990 7.025 1.00 94.12 101 LEU A CA 1
ATOM 815 C C . LEU A 1 101 ? -6.947 -3.255 6.720 1.00 94.12 101 LEU A C 1
ATOM 817 O O . LEU A 1 101 ? -6.000 -3.331 7.503 1.00 94.12 101 LEU A O 1
ATOM 821 N N . LEU A 1 102 ? -6.902 -2.570 5.585 1.00 92.31 102 LEU A N 1
ATOM 822 C CA . LEU A 1 102 ? -5.779 -1.755 5.144 1.00 92.31 102 LEU A CA 1
ATOM 823 C C . LEU A 1 102 ? -6.110 -0.287 5.427 1.00 92.31 102 LEU A C 1
ATOM 825 O O . LEU A 1 102 ? -7.093 0.239 4.910 1.00 92.31 102 LEU A O 1
ATOM 829 N N . ILE A 1 103 ? -5.303 0.351 6.272 1.00 92.38 103 ILE A N 1
ATOM 830 C CA . ILE A 1 103 ? -5.466 1.750 6.674 1.00 92.38 103 ILE A CA 1
ATOM 831 C C . ILE A 1 103 ? -4.303 2.552 6.095 1.00 92.38 103 ILE A C 1
ATOM 833 O O . ILE A 1 103 ? -3.202 2.503 6.648 1.00 92.38 103 ILE A O 1
ATOM 837 N N . ASP A 1 104 ? -4.533 3.256 4.990 1.00 89.50 104 ASP A N 1
ATOM 838 C CA . ASP A 1 104 ? -3.551 4.158 4.382 1.00 89.50 104 ASP A CA 1
ATOM 839 C C . ASP A 1 104 ? -3.531 5.519 5.102 1.00 89.50 104 ASP A C 1
ATOM 841 O O . ASP A 1 104 ? -4.473 5.881 5.811 1.00 89.50 104 ASP A O 1
ATOM 845 N N . GLU A 1 105 ? -2.450 6.280 4.941 1.00 88.25 105 GLU A N 1
ATOM 846 C CA . GLU A 1 105 ? -2.235 7.579 5.603 1.00 88.25 105 GLU A CA 1
ATOM 847 C C . GLU A 1 105 ? -2.308 7.530 7.151 1.00 88.25 105 GLU A C 1
ATOM 849 O O . GLU A 1 105 ? -2.729 8.481 7.819 1.00 88.25 105 GLU A O 1
ATOM 854 N N . CYS A 1 106 ? -1.859 6.426 7.760 1.00 90.50 106 CYS A N 1
ATOM 855 C CA . CYS A 1 106 ? -1.990 6.169 9.199 1.00 90.50 106 CYS A CA 1
ATOM 856 C C . CYS A 1 106 ? -1.301 7.205 10.105 1.00 90.50 106 CYS A C 1
ATOM 858 O O . CYS A 1 106 ? -1.668 7.336 11.273 1.00 90.50 106 CYS A O 1
ATOM 860 N N . GLN A 1 107 ? -0.340 7.976 9.583 1.00 88.56 107 GLN A N 1
ATOM 861 C CA . GLN A 1 107 ? 0.311 9.081 10.293 1.00 88.56 107 GLN A CA 1
ATOM 862 C C . GLN A 1 107 ? -0.669 10.174 10.752 1.00 88.56 107 GLN A C 1
ATOM 864 O O . GLN A 1 107 ? -0.333 10.968 11.627 1.00 88.56 107 GLN A O 1
ATOM 869 N N . ARG A 1 108 ? -1.871 10.224 10.163 1.00 90.12 108 ARG A N 1
ATOM 870 C CA . ARG A 1 108 ? -2.928 11.184 10.507 1.00 90.12 108 ARG A CA 1
ATOM 871 C C . ARG A 1 108 ? -3.758 10.757 11.717 1.00 90.12 108 ARG A C 1
ATOM 873 O O . ARG A 1 108 ? -4.510 11.573 12.245 1.00 90.12 108 ARG A O 1
ATOM 880 N N . LEU A 1 109 ? -3.633 9.504 12.154 1.00 91.31 109 LEU A N 1
ATOM 881 C CA . LEU A 1 109 ? -4.334 9.002 13.330 1.00 91.31 109 LEU A CA 1
ATOM 882 C C . LEU A 1 109 ? -3.760 9.612 14.604 1.00 91.31 109 LEU A C 1
ATOM 884 O O . LEU A 1 109 ? -2.545 9.697 14.792 1.00 91.31 109 LEU A O 1
ATOM 888 N N . THR A 1 110 ? -4.646 9.943 15.536 1.00 90.88 110 THR A N 1
ATOM 889 C CA . THR A 1 110 ? -4.237 10.186 16.919 1.00 90.88 110 THR A CA 1
ATOM 890 C C . THR A 1 110 ? -4.028 8.859 17.657 1.00 90.88 110 THR A C 1
ATOM 892 O O . THR A 1 110 ? -4.657 7.854 17.308 1.00 90.88 110 THR A O 1
ATOM 895 N N . PRO A 1 111 ? -3.192 8.827 18.715 1.00 89.25 111 PRO A N 1
ATOM 896 C CA . PRO A 1 111 ? -3.018 7.640 19.553 1.00 89.25 111 PRO A CA 1
ATOM 897 C C . PRO A 1 111 ? -4.342 7.019 20.014 1.00 89.25 111 PRO A C 1
ATOM 899 O O . PRO A 1 111 ? -4.524 5.808 19.921 1.00 89.25 111 PRO A O 1
ATOM 902 N N . ASP A 1 112 ? -5.306 7.846 20.423 1.00 89.81 112 ASP A N 1
ATOM 903 C CA . ASP A 1 112 ? -6.601 7.365 20.902 1.00 89.81 112 ASP A CA 1
ATOM 904 C C . ASP A 1 112 ? -7.445 6.723 19.800 1.00 89.81 112 ASP A C 1
ATOM 906 O O . ASP A 1 112 ? -8.175 5.770 20.074 1.00 89.81 112 ASP A O 1
ATOM 910 N N . GLN A 1 113 ? -7.341 7.185 18.548 1.00 93.38 113 GLN A N 1
ATOM 911 C CA . GLN A 1 113 ? -8.080 6.598 17.427 1.00 93.38 113 GLN A CA 1
ATOM 912 C C . GLN A 1 113 ? -7.669 5.150 17.144 1.00 93.38 113 GLN A C 1
ATOM 914 O O . GLN A 1 113 ? -8.502 4.378 16.665 1.00 93.38 113 GLN A O 1
ATOM 919 N N . PHE A 1 114 ? -6.460 4.724 17.532 1.00 92.88 114 PHE A N 1
ATOM 920 C CA . PHE A 1 114 ? -6.078 3.311 17.448 1.00 92.88 114 PHE A CA 1
ATOM 921 C C . PHE A 1 114 ? -6.976 2.393 18.289 1.00 92.88 114 PHE A C 1
ATOM 923 O O . PHE A 1 114 ? -7.138 1.213 17.956 1.00 92.88 114 PHE A O 1
ATOM 930 N N . ASN A 1 115 ? -7.619 2.924 19.336 1.00 91.94 115 ASN A N 1
ATOM 931 C CA . ASN A 1 115 ? -8.576 2.157 20.127 1.00 91.94 115 ASN A CA 1
ATOM 932 C C . ASN A 1 115 ? -9.793 1.713 19.307 1.00 91.94 115 ASN A C 1
ATOM 934 O O . ASN A 1 115 ? -10.321 0.635 19.566 1.00 91.94 115 ASN A O 1
ATOM 938 N N . ALA A 1 116 ? -10.184 2.457 18.262 1.00 94.25 116 ALA A N 1
ATOM 939 C CA . ALA A 1 116 ? -11.255 2.035 17.357 1.00 94.25 116 ALA A CA 1
ATOM 940 C C . ALA A 1 116 ? -10.952 0.662 16.726 1.00 94.25 116 ALA A C 1
ATOM 942 O O . ALA A 1 116 ? -11.803 -0.230 16.725 1.00 94.25 116 ALA A O 1
ATOM 943 N N . PHE A 1 117 ? -9.717 0.466 16.255 1.00 94.88 117 PHE A N 1
ATOM 944 C CA . PHE A 1 117 ? -9.273 -0.785 15.636 1.00 94.88 117 PHE A CA 1
ATOM 945 C C . PHE A 1 117 ? -9.049 -1.891 16.670 1.00 94.88 117 PHE A C 1
ATOM 947 O O . PHE A 1 117 ? -9.384 -3.051 16.430 1.00 94.88 117 PHE A O 1
ATOM 954 N N . ALA A 1 118 ? -8.528 -1.545 17.849 1.00 91.88 118 ALA A N 1
ATOM 955 C CA . ALA A 1 118 ? -8.339 -2.494 18.944 1.00 91.88 118 ALA A CA 1
ATOM 956 C C . ALA A 1 118 ? -9.675 -3.058 19.454 1.00 91.88 118 ALA A C 1
ATOM 958 O O . ALA A 1 118 ? -9.789 -4.265 19.696 1.00 91.88 118 ALA A O 1
ATOM 959 N N . ASP A 1 119 ? -10.689 -2.207 19.590 1.00 91.69 119 ASP A N 1
ATOM 960 C CA . ASP A 1 119 ? -12.036 -2.610 19.982 1.00 91.69 119 ASP A CA 1
ATOM 961 C C . ASP A 1 119 ? -12.702 -3.458 18.901 1.00 91.69 119 ASP A C 1
ATOM 963 O O . ASP A 1 119 ? -13.303 -4.490 19.212 1.00 91.69 119 ASP A O 1
ATOM 967 N N . LEU A 1 120 ? -12.552 -3.072 17.631 1.00 94.12 120 LEU A N 1
ATOM 968 C CA . LEU A 1 120 ? -13.049 -3.842 16.493 1.00 94.12 120 LEU A CA 1
ATOM 969 C C . LEU A 1 120 ? -12.435 -5.249 16.451 1.00 94.12 120 LEU A C 1
ATOM 971 O O . LEU A 1 120 ? -13.169 -6.239 16.399 1.00 94.12 120 LEU A O 1
ATOM 975 N N . TYR A 1 121 ? -11.107 -5.350 16.566 1.00 92.12 121 TYR A N 1
ATOM 976 C CA . TYR A 1 121 ? -10.392 -6.625 16.643 1.00 92.12 121 TYR A CA 1
ATOM 977 C C . TYR A 1 121 ? -10.940 -7.509 17.771 1.00 92.12 121 TYR A C 1
ATOM 979 O O . TYR A 1 121 ? -11.273 -8.677 17.558 1.00 92.12 121 TYR A O 1
ATOM 987 N N . ASN A 1 122 ? -11.105 -6.947 18.972 1.00 91.12 122 ASN A N 1
ATOM 988 C CA . ASN A 1 122 ? -11.621 -7.681 20.126 1.00 91.12 122 ASN A CA 1
ATOM 989 C C . ASN A 1 122 ? -13.058 -8.179 19.916 1.00 91.12 122 ASN A C 1
ATOM 991 O O . ASN A 1 122 ? -13.377 -9.314 20.286 1.00 91.12 122 ASN A O 1
ATOM 995 N N . LYS A 1 123 ? -13.930 -7.355 19.323 1.00 91.75 123 LYS A N 1
ATOM 996 C CA . LYS A 1 123 ? -15.316 -7.731 19.002 1.00 91.75 123 LYS A CA 1
ATOM 997 C C . LYS A 1 123 ? -15.364 -8.894 18.012 1.00 91.75 123 LYS A C 1
ATOM 999 O O . LYS A 1 123 ? -16.086 -9.861 18.254 1.00 91.75 123 LYS A O 1
ATOM 1004 N N . LEU A 1 124 ? -14.577 -8.828 16.939 1.00 93.06 124 LEU A N 1
ATOM 1005 C CA . LEU A 1 124 ? -14.529 -9.871 15.910 1.00 93.06 124 LEU A CA 1
ATOM 1006 C C . LEU A 1 124 ? -13.923 -11.171 16.446 1.00 93.06 124 LEU A C 1
ATOM 1008 O O . LEU A 1 124 ? -14.480 -12.249 16.228 1.00 93.06 124 LEU A O 1
ATOM 1012 N N . ARG A 1 125 ? -12.866 -11.079 17.261 1.00 91.75 125 ARG A N 1
ATOM 1013 C CA . ARG A 1 125 ? -12.248 -12.244 17.905 1.00 91.75 125 ARG A CA 1
ATOM 1014 C C . ARG A 1 125 ? -13.229 -12.999 18.804 1.00 91.75 125 ARG A C 1
ATOM 1016 O O . ARG A 1 125 ? -13.272 -14.227 18.754 1.00 91.75 125 ARG A O 1
ATOM 1023 N N . LYS A 1 126 ? -14.062 -12.292 19.582 1.00 92.75 126 LYS A N 1
ATOM 1024 C CA . LYS A 1 126 ? -15.131 -12.912 20.398 1.00 92.75 126 LYS A CA 1
ATOM 1025 C C . LYS A 1 126 ? -16.145 -13.685 19.549 1.00 92.75 126 LYS A C 1
ATOM 1027 O O . LYS A 1 126 ? -16.673 -14.694 20.003 1.00 92.75 126 LYS A O 1
ATOM 1032 N N . LYS A 1 127 ? -16.375 -13.248 18.309 1.00 92.06 127 LYS A N 1
ATOM 1033 C CA . LYS A 1 127 ? -17.239 -13.915 17.324 1.00 92.06 127 LYS A CA 1
ATOM 1034 C C . LYS A 1 127 ? -16.507 -14.986 16.495 1.00 92.06 127 LYS A C 1
ATOM 1036 O O . LYS A 1 127 ? -17.059 -15.461 15.510 1.00 92.06 127 LYS A O 1
ATOM 1041 N N . LYS A 1 128 ? -15.287 -15.385 16.890 1.00 92.31 128 LYS A N 1
ATOM 1042 C CA . LYS A 1 128 ? -14.424 -16.356 16.182 1.00 92.31 128 LYS A CA 1
ATOM 1043 C C . LYS A 1 128 ? -14.090 -15.939 14.743 1.00 92.31 128 LYS A C 1
ATOM 1045 O O . LYS A 1 128 ? -13.965 -16.778 13.854 1.00 92.31 128 LYS A O 1
ATOM 1050 N N . ARG A 1 129 ? -13.941 -14.634 14.519 1.00 92.56 129 ARG A N 1
ATOM 1051 C CA . ARG A 1 129 ? -13.500 -14.050 13.251 1.00 92.56 129 ARG A CA 1
ATOM 1052 C C . ARG A 1 129 ? -12.120 -13.416 13.431 1.00 92.56 129 ARG A C 1
ATOM 1054 O O . ARG A 1 129 ? -11.814 -12.884 14.499 1.00 92.56 129 ARG A O 1
ATOM 1061 N N . TYR A 1 130 ? -11.286 -13.496 12.402 1.00 92.19 130 TYR A N 1
ATOM 1062 C CA . TYR A 1 130 ? -9.898 -13.045 12.426 1.00 92.19 130 TYR A CA 1
ATOM 1063 C C . TYR A 1 130 ? -9.755 -11.775 11.596 1.00 92.19 130 TYR A C 1
ATOM 1065 O O . TYR A 1 130 ? -9.954 -11.812 10.387 1.00 92.19 130 TYR A O 1
ATOM 1073 N N . LEU A 1 131 ? -9.397 -10.671 12.248 1.00 93.56 131 LEU A N 1
ATOM 1074 C CA . LEU A 1 131 ? -9.082 -9.412 11.584 1.00 93.56 131 LEU A CA 1
ATOM 1075 C C . LEU A 1 131 ? -7.570 -9.190 11.610 1.0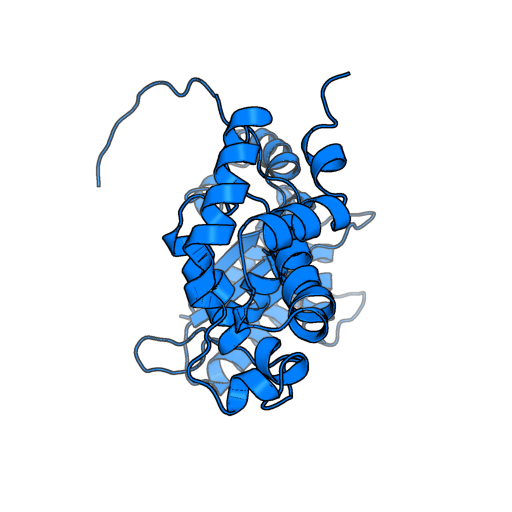0 93.56 131 LEU A C 1
ATOM 1077 O O . LEU A 1 131 ? -6.977 -9.155 12.690 1.00 93.56 131 LEU A O 1
ATOM 1081 N N . LEU A 1 132 ? -6.969 -9.017 10.436 1.00 91.69 132 LEU A N 1
ATOM 1082 C CA . LEU A 1 132 ? -5.630 -8.455 10.293 1.00 91.69 132 LEU A CA 1
ATOM 1083 C C . LEU A 1 132 ? -5.770 -6.976 9.934 1.00 91.69 132 LEU A C 1
ATOM 1085 O O . LEU A 1 132 ? -6.386 -6.651 8.926 1.00 91.69 132 LEU A O 1
ATOM 1089 N N . THR A 1 133 ? -5.194 -6.086 10.738 1.00 92.06 133 THR A N 1
ATOM 1090 C CA . THR A 1 133 ? -5.135 -4.655 10.418 1.00 92.06 133 THR A CA 1
ATOM 1091 C C . THR A 1 133 ? -3.711 -4.288 10.032 1.00 92.06 133 THR A C 1
ATOM 1093 O O . THR A 1 133 ? -2.787 -4.536 10.806 1.00 92.06 133 THR A O 1
ATOM 1096 N N . VAL A 1 134 ? -3.540 -3.705 8.849 1.00 90.75 134 VAL A N 1
ATOM 1097 C CA . VAL A 1 134 ? -2.256 -3.222 8.338 1.00 90.75 134 VAL A CA 1
ATOM 1098 C C . VAL A 1 134 ? -2.342 -1.710 8.207 1.00 90.75 134 VAL A C 1
ATOM 1100 O O . VAL A 1 134 ? -3.179 -1.191 7.473 1.00 90.75 134 VAL A O 1
ATOM 1103 N N . PHE A 1 135 ? -1.472 -1.011 8.928 1.00 90.56 135 PHE A N 1
ATOM 1104 C CA . PHE A 1 135 ? -1.345 0.438 8.841 1.00 90.56 135 PHE A CA 1
ATOM 1105 C C . PHE A 1 135 ? -0.234 0.791 7.863 1.00 90.56 135 PHE A C 1
ATOM 1107 O O . PHE A 1 135 ? 0.895 0.318 7.997 1.00 90.56 135 PHE A O 1
ATOM 1114 N N . VAL A 1 136 ? -0.554 1.651 6.908 1.00 88.81 136 VAL A N 1
ATOM 1115 C CA . VAL A 1 136 ? 0.361 2.144 5.888 1.00 88.81 136 VAL A CA 1
ATOM 1116 C C . VAL A 1 136 ? 0.440 3.654 6.018 1.00 88.81 136 VAL A C 1
ATOM 1118 O O . VAL A 1 136 ? -0.556 4.324 6.266 1.00 88.81 136 VAL A O 1
ATOM 1121 N N . GLY A 1 137 ? 1.652 4.185 5.931 1.00 85.50 137 GLY A N 1
ATOM 1122 C CA . GLY A 1 137 ? 1.883 5.609 6.097 1.00 85.50 137 GLY A CA 1
ATOM 1123 C C . GLY A 1 137 ? 3.214 6.056 5.518 1.00 85.50 137 GLY A C 1
ATOM 1124 O O . GLY A 1 137 ? 4.044 5.254 5.064 1.00 85.50 137 GLY A O 1
ATOM 1125 N N . ASN A 1 138 ? 3.415 7.369 5.512 1.00 81.94 138 ASN A N 1
ATOM 1126 C CA . ASN A 1 138 ? 4.688 7.962 5.138 1.00 81.94 138 ASN A CA 1
ATOM 1127 C C . ASN A 1 138 ? 5.712 7.788 6.268 1.00 81.94 138 ASN A C 1
ATOM 1129 O O . ASN A 1 138 ? 5.491 8.254 7.379 1.00 81.94 138 ASN A O 1
ATOM 1133 N N . ALA A 1 139 ? 6.871 7.193 5.975 1.00 75.75 139 ALA A N 1
ATOM 1134 C CA . ALA A 1 139 ? 7.899 6.912 6.977 1.00 75.75 139 ALA A CA 1
ATOM 1135 C C . ALA A 1 139 ? 8.320 8.144 7.806 1.00 75.75 139 ALA A C 1
ATOM 1137 O O . ALA A 1 139 ? 8.512 8.018 9.017 1.00 75.75 139 ALA A O 1
ATOM 1138 N N . GLN A 1 140 ? 8.443 9.327 7.190 1.00 72.62 140 GLN A N 1
ATOM 1139 C CA . GLN A 1 140 ? 8.825 10.547 7.913 1.00 72.62 140 GLN A CA 1
ATOM 1140 C C . GLN A 1 140 ? 7.727 10.983 8.885 1.00 72.62 140 GLN A C 1
ATOM 1142 O O . GLN A 1 140 ? 7.992 11.231 10.058 1.00 72.62 140 GLN A O 1
ATOM 1147 N N . GLU A 1 141 ? 6.481 11.021 8.424 1.00 76.25 141 GLU A N 1
ATOM 1148 C CA . GLU A 1 141 ? 5.361 11.491 9.240 1.00 76.25 141 GLU A CA 1
ATOM 1149 C C . GLU A 1 141 ? 4.968 10.469 10.318 1.00 76.25 141 GLU A C 1
ATOM 1151 O O . GLU A 1 141 ? 4.675 10.840 11.456 1.00 76.25 141 GLU A O 1
ATOM 1156 N N . THR A 1 142 ? 5.042 9.170 10.009 1.00 82.19 142 THR A N 1
ATOM 1157 C CA . THR A 1 142 ? 4.798 8.098 10.983 1.00 82.19 142 THR A CA 1
ATOM 1158 C C . THR A 1 142 ? 5.873 8.068 12.077 1.00 82.19 142 THR A C 1
ATOM 1160 O O . THR A 1 142 ? 5.588 7.628 13.189 1.00 82.19 142 THR A O 1
ATOM 1163 N N . SER A 1 143 ? 7.083 8.588 11.832 1.00 79.44 143 SER A N 1
ATOM 1164 C CA . SER A 1 143 ? 8.134 8.664 12.863 1.00 79.44 143 SER A CA 1
ATOM 1165 C C . SER A 1 143 ? 7.692 9.483 14.076 1.00 79.44 143 SER A C 1
ATOM 1167 O O . SER A 1 143 ? 7.838 9.032 15.211 1.00 79.44 143 SER A O 1
ATOM 1169 N N . ARG A 1 144 ? 7.030 10.621 13.841 1.00 80.94 144 ARG A N 1
ATOM 1170 C CA . ARG A 1 144 ? 6.468 11.457 14.911 1.00 80.94 144 ARG A CA 1
ATOM 1171 C C . ARG A 1 144 ? 5.373 10.731 15.692 1.00 80.94 144 ARG A C 1
ATOM 1173 O O . ARG A 1 144 ? 5.304 10.833 16.915 1.00 80.94 144 ARG A O 1
ATOM 1180 N N . LEU A 1 145 ? 4.529 9.971 14.995 1.00 83.75 145 LEU A N 1
ATOM 1181 C CA . LEU A 1 145 ? 3.526 9.131 15.643 1.00 83.75 145 LEU A CA 1
ATOM 1182 C C . LEU A 1 145 ? 4.201 8.080 16.539 1.00 83.75 145 LEU A C 1
ATOM 1184 O O . LEU A 1 145 ? 3.800 7.916 17.687 1.00 83.75 145 LEU A O 1
ATOM 1188 N N . PHE A 1 146 ? 5.267 7.421 16.077 1.00 81.88 146 PHE A N 1
ATOM 1189 C CA . PHE A 1 146 ? 6.004 6.448 16.892 1.00 81.88 146 PHE A CA 1
ATOM 1190 C C . PHE A 1 146 ? 6.632 7.064 18.148 1.00 81.88 146 PHE A C 1
ATOM 1192 O O . PHE A 1 146 ? 6.602 6.436 19.209 1.00 81.88 146 PHE A O 1
ATOM 1199 N N . GLU A 1 147 ? 7.172 8.280 18.061 1.00 83.62 147 GLU A N 1
ATOM 1200 C CA . GLU A 1 147 ? 7.709 9.000 19.223 1.00 83.62 147 GLU A CA 1
ATOM 1201 C C . GLU A 1 147 ? 6.628 9.206 20.293 1.00 83.62 147 GLU A C 1
ATOM 1203 O O . GLU A 1 147 ? 6.837 8.868 21.458 1.00 83.62 147 GLU A O 1
ATOM 1208 N N . ILE A 1 148 ? 5.431 9.647 19.893 1.00 84.06 148 ILE A N 1
ATOM 1209 C CA . ILE A 1 148 ? 4.286 9.809 20.805 1.00 84.06 148 ILE A CA 1
ATOM 1210 C C . ILE A 1 148 ? 3.887 8.457 21.424 1.00 84.06 148 ILE A C 1
ATOM 1212 O O . ILE A 1 148 ? 3.691 8.344 22.641 1.00 84.06 148 ILE A O 1
ATOM 1216 N N . MET A 1 149 ? 3.823 7.408 20.599 1.00 83.06 149 MET A N 1
ATOM 1217 C CA . MET A 1 149 ? 3.459 6.045 21.010 1.00 83.06 149 MET A CA 1
ATOM 1218 C C . MET A 1 149 ? 4.518 5.356 21.887 1.00 83.06 149 MET A C 1
ATOM 1220 O O . MET A 1 149 ? 4.253 4.287 22.447 1.00 83.06 149 MET A O 1
ATOM 1224 N N . SER A 1 150 ? 5.712 5.941 22.027 1.00 81.56 150 SER A N 1
ATOM 1225 C CA . SER A 1 150 ? 6.793 5.399 22.860 1.00 81.56 150 SER A CA 1
ATOM 1226 C C . SER A 1 150 ? 6.579 5.647 24.355 1.00 81.56 150 SER A C 1
ATOM 1228 O O . SER A 1 150 ? 7.177 4.946 25.167 1.00 81.56 150 SER A O 1
ATOM 1230 N N . SER A 1 151 ? 5.693 6.573 24.737 1.00 82.31 151 SER A N 1
ATOM 1231 C CA . SER A 1 151 ? 5.337 6.774 26.147 1.00 82.31 151 SER A CA 1
ATOM 1232 C C . SER A 1 151 ? 4.606 5.562 26.748 1.00 82.31 151 SER A C 1
ATOM 1234 O O . SER A 1 151 ? 3.962 4.772 26.046 1.00 82.31 151 SER A O 1
ATOM 1236 N N . ASP A 1 152 ? 4.673 5.413 28.072 1.00 83.31 152 ASP A N 1
ATOM 1237 C CA . ASP A 1 152 ? 3.986 4.324 28.780 1.00 83.31 152 ASP A CA 1
ATOM 1238 C C . ASP A 1 152 ? 2.458 4.448 28.730 1.00 83.31 152 ASP A C 1
ATOM 1240 O O . ASP A 1 152 ? 1.759 3.433 28.775 1.00 83.31 152 ASP A O 1
ATOM 1244 N N . ALA A 1 153 ? 1.935 5.662 28.518 1.00 81.44 153 ALA A N 1
ATOM 1245 C CA . ALA A 1 153 ? 0.503 5.916 28.363 1.00 81.44 153 ALA A CA 1
ATOM 1246 C C . ALA A 1 153 ? -0.127 5.080 27.229 1.00 81.44 153 ALA A C 1
ATOM 1248 O O . ALA A 1 153 ? -1.274 4.644 27.337 1.00 81.44 153 ALA A O 1
ATOM 1249 N N . TYR A 1 154 ? 0.642 4.776 26.178 1.00 84.19 154 TYR A N 1
ATOM 1250 C CA . TYR A 1 154 ? 0.169 4.037 25.002 1.00 84.19 154 TYR A CA 1
ATOM 1251 C C . TYR A 1 154 ? 0.779 2.638 24.863 1.00 84.19 154 TYR A C 1
ATOM 1253 O O . TYR A 1 154 ? 0.669 2.014 23.804 1.00 84.19 154 TYR A O 1
ATOM 1261 N N . ALA A 1 155 ? 1.381 2.097 25.930 1.00 83.12 155 ALA A N 1
ATOM 1262 C CA . ALA A 1 155 ? 2.028 0.783 25.903 1.00 83.12 155 ALA A CA 1
ATOM 1263 C C . ALA A 1 155 ? 1.101 -0.343 25.405 1.00 83.12 155 ALA A C 1
ATOM 1265 O O . ALA A 1 155 ? 1.526 -1.226 24.658 1.00 83.12 155 ALA A O 1
ATOM 1266 N N . HIS A 1 156 ? -0.183 -0.274 25.763 1.00 81.75 156 HIS A N 1
ATOM 1267 C CA . HIS A 1 156 ? -1.205 -1.241 25.365 1.00 81.75 156 HIS A CA 1
ATOM 1268 C C . HIS A 1 156 ? -1.517 -1.223 23.858 1.00 81.75 156 HIS A C 1
ATOM 1270 O O . HIS A 1 156 ? -1.789 -2.274 23.280 1.00 81.75 156 HIS A O 1
ATOM 1276 N N . ILE A 1 157 ? -1.460 -0.053 23.215 1.00 83.81 157 ILE A N 1
ATOM 1277 C CA . ILE A 1 157 ? -1.666 0.105 21.769 1.00 83.81 157 ILE A CA 1
ATOM 1278 C C . ILE A 1 157 ? -0.393 -0.292 21.024 1.00 83.81 157 ILE A C 1
ATOM 1280 O O . ILE A 1 157 ? -0.445 -1.050 20.052 1.00 83.81 157 ILE A O 1
ATOM 1284 N N . ARG A 1 158 ? 0.761 0.165 21.526 1.00 83.31 158 ARG A N 1
ATOM 1285 C CA . ARG A 1 158 ? 2.083 -0.164 20.986 1.00 83.31 158 ARG A CA 1
ATOM 1286 C C . ARG A 1 158 ? 2.273 -1.676 20.880 1.00 83.31 158 ARG A C 1
ATOM 1288 O O . ARG A 1 158 ? 2.549 -2.176 19.796 1.00 83.31 158 ARG A O 1
ATOM 1295 N N . GLY A 1 159 ? 2.012 -2.406 21.965 1.00 80.62 159 GLY A N 1
ATOM 1296 C CA . GLY A 1 159 ? 2.125 -3.866 21.996 1.00 80.62 159 GLY A CA 1
ATOM 1297 C C . GLY A 1 159 ? 1.128 -4.620 21.106 1.00 80.62 159 GLY A C 1
ATOM 1298 O O . GLY A 1 159 ? 1.246 -5.836 20.975 1.00 80.62 159 GLY A O 1
ATOM 1299 N N . ARG A 1 160 ? 0.138 -3.944 20.504 1.00 80.94 160 ARG A N 1
ATOM 1300 C CA . ARG A 1 160 ? -0.822 -4.557 19.571 1.00 80.94 160 ARG A CA 1
ATOM 1301 C C . ARG A 1 160 ? -0.494 -4.285 18.111 1.00 80.94 160 ARG A C 1
ATOM 1303 O O . ARG A 1 160 ? -0.575 -5.209 17.311 1.00 80.94 160 ARG A O 1
ATOM 1310 N N . PHE A 1 161 ? -0.157 -3.044 17.768 1.00 82.38 161 PHE A N 1
ATOM 1311 C CA . PHE A 1 161 ? -0.057 -2.619 16.366 1.00 82.38 161 PHE A CA 1
ATOM 1312 C C . PHE A 1 161 ? 1.363 -2.300 15.901 1.00 82.38 161 PHE A C 1
ATOM 1314 O O . PHE A 1 161 ? 1.603 -2.242 14.702 1.00 82.38 161 PHE A O 1
ATOM 1321 N N . PHE A 1 162 ? 2.312 -2.118 16.820 1.00 78.12 162 PHE A N 1
ATOM 1322 C CA . PHE A 1 162 ? 3.642 -1.586 16.509 1.00 78.12 162 PHE A CA 1
ATOM 1323 C C . PHE A 1 162 ? 4.766 -2.613 16.717 1.00 78.12 162 PHE A C 1
ATOM 1325 O O . PHE A 1 162 ? 5.933 -2.238 16.823 1.00 78.12 162 PHE A O 1
ATOM 1332 N N . ASN A 1 163 ? 4.425 -3.904 16.787 1.00 74.50 163 ASN A N 1
ATOM 1333 C CA . ASN A 1 163 ? 5.396 -4.982 17.010 1.00 74.50 163 ASN A CA 1
ATOM 1334 C C . ASN A 1 163 ? 6.226 -5.292 15.761 1.00 74.50 163 ASN A C 1
ATOM 1336 O O . ASN A 1 163 ? 7.420 -5.545 15.867 1.00 74.50 163 ASN A O 1
ATOM 1340 N N . GLU A 1 164 ? 5.594 -5.252 14.590 1.00 78.00 164 GLU A N 1
ATOM 1341 C CA . GLU A 1 164 ? 6.212 -5.571 13.306 1.00 78.00 164 GLU A CA 1
ATOM 1342 C C . GLU A 1 164 ? 6.188 -4.330 12.422 1.00 78.00 164 GLU A C 1
ATOM 1344 O O . GLU A 1 164 ? 5.163 -3.653 12.313 1.00 78.00 164 GLU A O 1
ATOM 1349 N N . ARG A 1 165 ? 7.323 -4.012 11.798 1.00 75.75 165 ARG A N 1
ATOM 1350 C CA . ARG A 1 165 ? 7.463 -2.839 10.932 1.00 75.75 165 ARG A CA 1
ATOM 1351 C C . ARG A 1 165 ? 8.165 -3.234 9.652 1.00 75.75 165 ARG A C 1
ATOM 1353 O O . ARG A 1 165 ? 9.250 -3.804 9.682 1.00 75.75 165 ARG A O 1
ATOM 1360 N N . TRP A 1 166 ? 7.553 -2.850 8.544 1.00 80.50 166 TRP A N 1
ATOM 1361 C CA . TRP A 1 166 ? 8.067 -3.103 7.211 1.00 80.50 166 TRP A CA 1
ATOM 1362 C C . TRP A 1 166 ? 8.188 -1.775 6.490 1.00 80.50 166 TRP A C 1
ATOM 1364 O O . TRP A 1 166 ? 7.244 -0.985 6.455 1.00 80.50 166 TRP A O 1
ATOM 1374 N N . ARG A 1 167 ? 9.369 -1.509 5.939 1.00 76.12 167 ARG A N 1
ATOM 1375 C CA . ARG A 1 167 ? 9.594 -0.321 5.130 1.00 76.12 167 ARG A CA 1
ATOM 1376 C C . ARG A 1 167 ? 9.443 -0.706 3.665 1.00 76.12 167 ARG A C 1
ATOM 1378 O O . ARG A 1 167 ? 10.135 -1.591 3.179 1.00 76.12 167 ARG A O 1
ATOM 1385 N N . PHE A 1 168 ? 8.540 -0.018 2.972 1.00 74.25 168 PHE A N 1
ATOM 1386 C CA . PHE A 1 168 ? 8.496 -0.064 1.517 1.00 74.25 168 PHE A CA 1
ATOM 1387 C C . PHE A 1 168 ? 9.707 0.681 0.973 1.00 74.25 168 PHE A C 1
ATOM 1389 O O . PHE A 1 168 ? 9.948 1.840 1.325 1.00 74.25 168 PHE A O 1
ATOM 1396 N N . HIS A 1 169 ? 10.470 -0.012 0.147 1.00 80.44 169 HIS A N 1
ATOM 1397 C CA . HIS A 1 169 ? 11.706 0.472 -0.432 1.00 80.44 169 HIS A CA 1
ATOM 1398 C C . HIS A 1 169 ? 11.535 0.682 -1.930 1.00 80.44 169 HIS A C 1
ATOM 1400 O O . HIS A 1 169 ? 10.670 0.072 -2.554 1.00 80.44 169 HIS A O 1
ATOM 1406 N N . GLY A 1 170 ? 12.362 1.559 -2.492 1.00 83.62 170 GLY A N 1
ATOM 1407 C CA . GLY A 1 170 ? 12.554 1.610 -3.937 1.00 83.62 170 GLY A CA 1
ATOM 1408 C C . GLY A 1 170 ? 13.313 0.383 -4.456 1.00 83.62 170 GLY A C 1
ATOM 1409 O O . GLY A 1 170 ? 13.734 -0.471 -3.676 1.00 83.62 170 GLY A O 1
ATOM 1410 N N . LEU A 1 171 ? 13.546 0.330 -5.765 1.00 89.06 171 LEU A N 1
ATOM 1411 C CA . LEU A 1 171 ? 14.278 -0.759 -6.415 1.00 89.06 171 LEU A CA 1
ATOM 1412 C C . LEU A 1 171 ? 15.757 -0.734 -5.999 1.00 89.06 171 LEU A C 1
ATOM 1414 O O . LEU A 1 171 ? 16.409 0.316 -6.007 1.00 89.06 171 LEU A O 1
ATOM 1418 N N . ARG A 1 172 ? 16.291 -1.894 -5.620 1.00 90.38 172 ARG A N 1
ATOM 1419 C CA . ARG A 1 172 ? 17.638 -2.092 -5.053 1.00 90.38 172 ARG A CA 1
ATOM 1420 C C . ARG A 1 172 ? 18.445 -3.158 -5.777 1.00 90.38 172 ARG A C 1
ATOM 1422 O O . ARG A 1 172 ? 19.633 -3.315 -5.492 1.00 90.38 172 ARG A O 1
ATOM 1429 N N . SER A 1 173 ? 17.830 -3.879 -6.702 1.00 94.19 173 SER A N 1
ATOM 1430 C CA . SER A 1 173 ? 18.479 -4.936 -7.462 1.00 94.19 173 SER A CA 1
ATOM 1431 C C . SER A 1 173 ? 17.991 -4.990 -8.905 1.00 94.19 173 SER A C 1
ATOM 1433 O O . SER A 1 173 ? 16.868 -4.604 -9.226 1.00 94.19 173 SER A O 1
ATOM 1435 N N . LEU A 1 174 ? 18.834 -5.560 -9.770 1.00 95.94 174 LEU A N 1
ATOM 1436 C CA . LEU A 1 174 ? 18.474 -5.900 -11.146 1.00 95.94 174 LEU A CA 1
ATOM 1437 C C . LEU A 1 174 ? 17.226 -6.793 -11.214 1.00 95.94 174 LEU A C 1
ATOM 1439 O O . LEU A 1 174 ? 16.430 -6.660 -12.139 1.00 95.94 174 LEU A O 1
ATOM 1443 N N . GLN A 1 175 ? 17.064 -7.710 -10.255 1.00 96.06 175 GLN A N 1
ATOM 1444 C CA . GLN A 1 175 ? 15.919 -8.615 -10.247 1.00 96.06 175 GLN A CA 1
ATOM 1445 C C . GLN A 1 175 ? 14.615 -7.859 -9.986 1.00 96.06 175 GLN A C 1
ATOM 1447 O O . GLN A 1 175 ? 13.671 -8.045 -10.737 1.00 96.06 175 GLN A O 1
ATOM 1452 N N . GLU A 1 176 ? 14.585 -6.942 -9.016 1.00 93.31 176 GLU A N 1
ATOM 1453 C CA . GLU A 1 176 ? 13.394 -6.118 -8.756 1.00 93.31 176 GLU A CA 1
ATOM 1454 C C . GLU A 1 176 ? 13.044 -5.224 -9.956 1.00 93.31 176 GLU A C 1
ATOM 1456 O O . GLU A 1 176 ? 11.875 -5.094 -10.304 1.00 93.31 176 GLU A O 1
ATOM 1461 N N . VAL A 1 177 ? 14.047 -4.651 -10.639 1.00 95.31 177 VAL A N 1
ATOM 1462 C CA . VAL A 1 177 ? 13.828 -3.906 -11.894 1.00 95.31 177 VAL A CA 1
ATOM 1463 C C . VAL A 1 177 ? 13.179 -4.803 -12.947 1.00 95.31 177 VAL A C 1
ATOM 1465 O O . VAL A 1 177 ? 12.195 -4.408 -13.569 1.00 95.31 177 VAL A O 1
ATOM 1468 N N . ARG A 1 178 ? 13.701 -6.020 -13.131 1.00 96.69 178 ARG A N 1
ATOM 1469 C CA . ARG A 1 178 ? 13.149 -6.997 -14.075 1.00 96.69 178 ARG A CA 1
ATOM 1470 C C . ARG A 1 178 ? 11.715 -7.374 -13.727 1.00 96.69 178 ARG A C 1
ATOM 1472 O O . ARG A 1 178 ? 10.875 -7.385 -14.621 1.00 96.69 178 ARG A O 1
ATOM 1479 N N . ASP A 1 179 ? 11.441 -7.653 -12.458 1.00 93.31 179 ASP A N 1
ATOM 1480 C CA . ASP A 1 179 ? 10.114 -8.045 -11.987 1.00 93.31 179 ASP A CA 1
ATOM 1481 C C . ASP A 1 179 ? 9.096 -6.923 -12.226 1.00 93.31 179 ASP A C 1
ATOM 1483 O O . ASP A 1 179 ? 7.978 -7.190 -12.668 1.00 93.31 179 ASP A O 1
ATOM 1487 N N . CYS A 1 180 ? 9.491 -5.663 -12.011 1.00 91.69 180 CYS A N 1
ATOM 1488 C CA . CYS A 1 180 ? 8.651 -4.510 -12.315 1.00 91.69 180 CYS A CA 1
ATOM 1489 C C . CYS A 1 180 ? 8.430 -4.315 -13.820 1.00 91.69 180 CYS A C 1
ATOM 1491 O O . CYS A 1 180 ? 7.293 -4.087 -14.222 1.00 91.69 180 CYS A O 1
ATOM 1493 N N . LEU A 1 181 ? 9.467 -4.428 -14.657 1.00 94.50 181 LEU A N 1
ATOM 1494 C CA . LEU A 1 181 ? 9.315 -4.333 -16.117 1.00 94.50 181 LEU A CA 1
ATOM 1495 C C . LEU A 1 181 ? 8.440 -5.467 -16.672 1.00 94.50 181 LEU A C 1
ATOM 1497 O O . LEU A 1 181 ? 7.628 -5.223 -17.556 1.00 94.50 181 LEU A O 1
ATOM 1501 N N . ALA A 1 182 ? 8.517 -6.674 -16.105 1.00 92.75 182 ALA A N 1
ATOM 1502 C CA . ALA A 1 182 ? 7.649 -7.786 -16.493 1.00 92.75 182 ALA A CA 1
ATOM 1503 C C . ALA A 1 182 ? 6.159 -7.475 -16.278 1.00 92.75 182 ALA A C 1
ATOM 1505 O O . ALA A 1 182 ? 5.318 -7.941 -17.041 1.00 92.75 182 ALA A O 1
ATOM 1506 N N . GLN A 1 183 ? 5.817 -6.636 -15.294 1.00 89.25 183 GLN A N 1
ATOM 1507 C CA . GLN A 1 183 ? 4.431 -6.199 -15.112 1.00 89.25 183 GLN A CA 1
ATOM 1508 C C . GLN A 1 183 ? 3.929 -5.336 -16.277 1.00 89.25 183 GLN A C 1
ATOM 1510 O O . GLN A 1 183 ? 2.744 -5.384 -16.582 1.00 89.25 183 GLN A O 1
ATOM 1515 N N . TYR A 1 184 ? 4.799 -4.589 -16.964 1.00 88.81 184 TYR A N 1
ATOM 1516 C CA . TYR A 1 184 ? 4.417 -3.816 -18.155 1.00 88.81 184 TYR A CA 1
ATOM 1517 C C . TYR A 1 184 ? 4.127 -4.712 -19.359 1.00 88.81 184 TYR A C 1
ATOM 1519 O O . TYR A 1 184 ? 3.338 -4.331 -20.224 1.00 88.81 184 TYR A O 1
ATOM 1527 N N . ASP A 1 185 ? 4.747 -5.893 -19.398 1.00 87.88 185 ASP A N 1
ATOM 1528 C CA . ASP A 1 185 ? 4.498 -6.904 -20.420 1.00 87.88 185 ASP A CA 1
ATOM 1529 C C . ASP A 1 185 ? 3.149 -7.609 -20.187 1.00 87.88 185 ASP A C 1
ATOM 1531 O O . ASP A 1 185 ? 2.441 -7.908 -21.149 1.00 87.88 185 ASP A O 1
ATOM 1535 N N . THR A 1 186 ? 2.772 -7.860 -18.923 1.00 84.50 186 THR A N 1
ATOM 1536 C CA . THR A 1 186 ? 1.663 -8.773 -18.584 1.00 84.50 186 THR A CA 1
ATOM 1537 C C . THR A 1 186 ? 0.421 -8.129 -17.978 1.00 84.50 186 THR A C 1
ATOM 1539 O O . THR A 1 186 ? -0.671 -8.654 -18.181 1.00 84.50 186 THR A O 1
ATOM 1542 N N . LEU A 1 187 ? 0.550 -7.060 -17.184 1.00 79.00 187 LEU A N 1
ATOM 1543 C CA . LEU A 1 187 ? -0.606 -6.473 -16.506 1.00 79.00 187 LEU A CA 1
ATOM 1544 C C . LEU A 1 187 ? -1.449 -5.682 -17.500 1.00 79.00 187 LEU A C 1
ATOM 1546 O O . LEU A 1 187 ? -0.901 -4.816 -18.189 1.00 79.00 187 LEU A O 1
ATOM 1550 N N . PRO A 1 188 ? -2.769 -5.913 -17.544 1.00 73.75 188 PRO A N 1
ATOM 1551 C CA . PRO A 1 188 ? -3.622 -5.116 -18.395 1.00 73.75 188 PRO A CA 1
ATOM 1552 C C . PRO A 1 188 ? -3.685 -3.654 -17.955 1.00 73.75 188 PRO A C 1
ATOM 1554 O O . PRO A 1 188 ? -3.729 -3.343 -16.760 1.00 73.75 188 PRO A O 1
ATOM 1557 N N . HIS A 1 189 ? -3.677 -2.752 -18.932 1.00 67.69 189 HIS A N 1
ATOM 1558 C CA . HIS A 1 189 ? -3.690 -1.317 -18.717 1.00 67.69 189 HIS A CA 1
ATOM 1559 C C . HIS A 1 189 ? -4.477 -0.579 -19.817 1.00 67.69 189 HIS A C 1
ATOM 1561 O O . HIS A 1 189 ? -4.072 -0.619 -20.980 1.00 67.69 189 HIS A O 1
ATOM 1567 N N . PRO A 1 190 ? -5.548 0.165 -19.471 1.00 65.88 190 PRO A N 1
ATOM 1568 C CA . PRO A 1 190 ? -6.181 0.262 -18.148 1.00 65.88 190 PRO A CA 1
ATOM 1569 C C . PRO A 1 190 ? -6.638 -1.105 -17.606 1.00 65.88 190 PRO A C 1
ATOM 1571 O O . PRO A 1 190 ? -6.792 -2.041 -18.390 1.00 65.88 190 PRO A O 1
ATOM 1574 N N . PHE A 1 191 ? -6.854 -1.213 -16.285 1.00 53.97 191 PHE A N 1
ATOM 1575 C CA . PHE A 1 191 ? -7.135 -2.468 -15.549 1.00 53.97 191 PHE A CA 1
ATOM 1576 C C . PHE A 1 191 ? -8.342 -3.289 -16.059 1.00 53.97 191 PHE A C 1
ATOM 1578 O O . PHE A 1 191 ? -8.532 -4.418 -15.616 1.00 53.97 191 PHE A O 1
ATOM 1585 N N . ASP A 1 192 ? -9.096 -2.753 -17.020 1.00 59.41 192 ASP A N 1
ATOM 1586 C CA . ASP A 1 192 ? -10.323 -3.317 -17.587 1.00 59.41 192 ASP A CA 1
ATOM 1587 C C . ASP A 1 192 ? -10.184 -3.643 -19.090 1.00 59.41 192 ASP A C 1
ATOM 1589 O O . ASP A 1 192 ? -11.172 -3.738 -19.818 1.00 59.41 192 ASP A O 1
ATOM 1593 N N . THR A 1 193 ? -8.952 -3.755 -19.586 1.00 64.31 193 THR A N 1
ATOM 1594 C CA . THR A 1 193 ? -8.652 -4.136 -20.975 1.00 64.31 193 THR A CA 1
ATOM 1595 C C . THR A 1 193 ? -7.928 -5.478 -21.021 1.00 64.31 193 THR A C 1
ATOM 1597 O O . THR A 1 193 ? -7.459 -5.953 -19.998 1.00 64.31 193 THR A O 1
ATOM 1600 N N . ASP A 1 194 ? -7.798 -6.085 -22.203 1.00 70.38 194 ASP A N 1
ATOM 1601 C CA . ASP A 1 194 ? -6.979 -7.296 -22.404 1.00 70.38 194 ASP A CA 1
ATOM 1602 C C . ASP A 1 194 ? -5.548 -6.966 -22.873 1.00 70.38 194 ASP A C 1
ATOM 1604 O O . ASP A 1 194 ? -4.804 -7.839 -23.323 1.00 70.38 194 ASP A O 1
ATOM 1608 N N . ARG A 1 195 ? -5.155 -5.686 -22.841 1.00 74.19 195 ARG A N 1
ATOM 1609 C CA . ARG A 1 195 ? -3.878 -5.215 -23.389 1.00 74.19 195 ARG A CA 1
ATOM 1610 C C . ARG A 1 195 ? -3.000 -4.671 -22.283 1.00 74.19 195 ARG A C 1
ATOM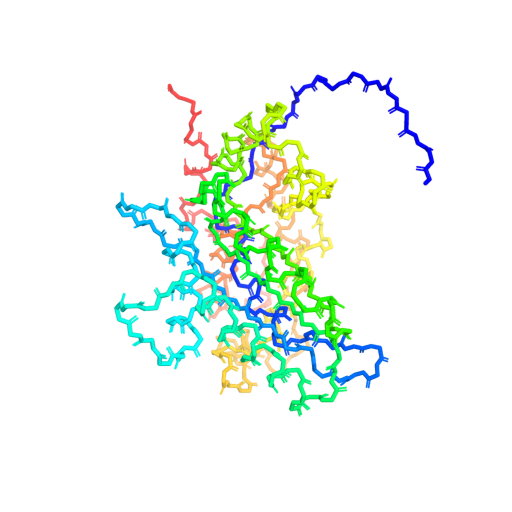 1612 O O . ARG A 1 195 ? -3.454 -3.878 -21.470 1.00 74.19 195 ARG A O 1
ATOM 1619 N N . SER A 1 196 ? -1.738 -5.079 -22.272 1.00 82.19 196 SER A N 1
ATOM 1620 C CA . SER A 1 196 ? -0.734 -4.490 -21.393 1.00 82.19 196 SER A CA 1
ATOM 1621 C C . SER A 1 196 ? -0.236 -3.152 -21.937 1.00 82.19 196 SER A C 1
ATOM 1623 O O . SER A 1 196 ? -0.505 -2.804 -23.089 1.00 82.19 196 SER A O 1
ATOM 1625 N N . ILE A 1 197 ? 0.511 -2.402 -21.121 1.00 82.50 197 ILE A N 1
ATOM 1626 C CA . ILE A 1 197 ? 1.096 -1.112 -21.529 1.00 82.50 197 ILE A CA 1
ATOM 1627 C C . ILE A 1 197 ? 1.963 -1.295 -22.780 1.00 82.50 197 ILE A C 1
ATOM 1629 O O . ILE A 1 197 ? 1.837 -0.530 -23.735 1.00 82.50 197 ILE A O 1
ATOM 1633 N N . VAL A 1 198 ? 2.794 -2.343 -22.802 1.00 84.81 198 VAL A N 1
ATOM 1634 C CA . VAL A 1 198 ? 3.643 -2.661 -23.958 1.00 84.81 198 VAL A CA 1
ATOM 1635 C C . VAL A 1 198 ? 2.787 -2.934 -25.193 1.00 84.81 198 VAL A C 1
ATOM 1637 O O . VAL A 1 198 ? 3.008 -2.306 -26.220 1.00 84.81 198 VAL A O 1
ATOM 1640 N N . HIS A 1 199 ? 1.755 -3.778 -25.099 1.00 84.00 199 HIS A N 1
ATOM 1641 C CA . HIS A 1 199 ? 0.881 -4.066 -26.245 1.00 84.00 199 HIS A CA 1
ATOM 1642 C C . HIS A 1 199 ? 0.060 -2.854 -26.713 1.00 84.00 199 HIS A C 1
ATOM 1644 O O . HIS A 1 199 ? -0.292 -2.761 -27.888 1.00 84.00 199 HIS A O 1
ATOM 1650 N N . GLY A 1 200 ? -0.272 -1.930 -25.809 1.00 82.38 200 GLY A N 1
ATOM 1651 C CA . GLY A 1 200 ? -1.003 -0.709 -26.140 1.00 82.38 200 GLY A CA 1
ATOM 1652 C C . GLY A 1 200 ? -0.182 0.279 -26.971 1.00 82.38 200 GLY A C 1
ATOM 1653 O O . GLY A 1 200 ? -0.722 0.891 -27.890 1.00 82.38 200 GLY A O 1
ATOM 1654 N N . HIS A 1 201 ? 1.110 0.414 -26.665 1.00 84.44 201 HIS A N 1
ATOM 1655 C CA . HIS A 1 201 ? 1.999 1.399 -27.294 1.00 84.44 201 HIS A CA 1
ATOM 1656 C C . HIS A 1 201 ? 2.914 0.820 -28.376 1.00 84.44 201 HIS A C 1
ATOM 1658 O O . HIS A 1 201 ? 3.357 1.557 -29.253 1.00 84.44 201 HIS A O 1
ATOM 1664 N N . LEU A 1 202 ? 3.176 -0.486 -28.340 1.00 85.88 202 LEU A N 1
ATOM 1665 C CA . LEU A 1 202 ? 4.078 -1.186 -29.252 1.00 85.88 202 LEU A CA 1
ATOM 1666 C C . LEU A 1 202 ? 3.356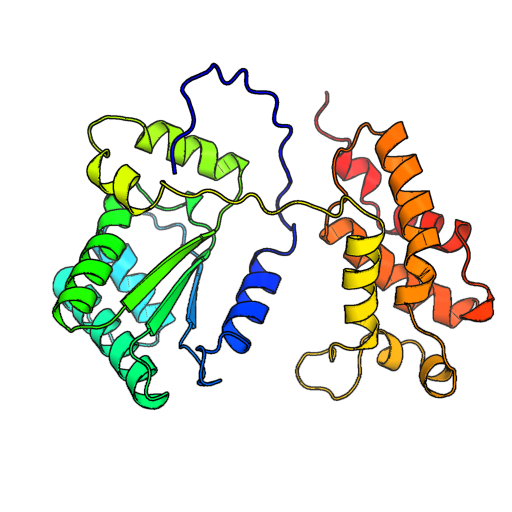 -2.393 -29.869 1.00 85.88 202 LEU A C 1
ATOM 1668 O O . LEU A 1 202 ? 3.633 -3.531 -29.488 1.00 85.88 202 LEU A O 1
ATOM 1672 N N . PRO A 1 203 ? 2.430 -2.190 -30.826 1.00 79.81 203 PRO A N 1
ATOM 1673 C CA . PRO A 1 203 ? 1.730 -3.298 -31.478 1.00 79.81 203 PRO A CA 1
ATOM 1674 C C . PRO A 1 203 ? 2.692 -4.287 -32.147 1.00 79.81 203 PRO A C 1
ATOM 1676 O O . PRO A 1 203 ? 2.480 -5.490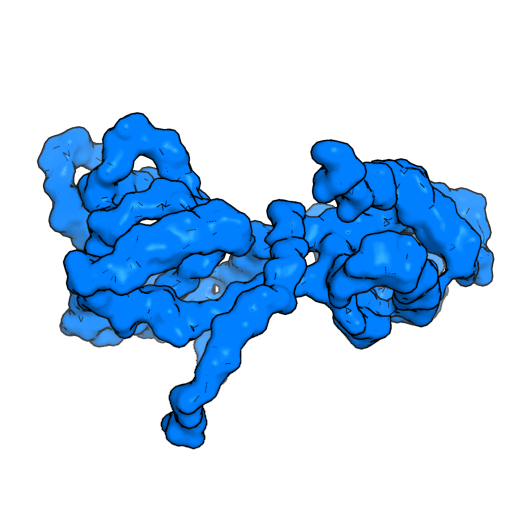 -32.083 1.00 79.81 203 PRO A O 1
ATOM 1679 N N . GLU A 1 204 ? 3.795 -3.784 -32.705 1.00 77.81 204 GLU A N 1
ATOM 1680 C CA . GLU A 1 204 ? 4.860 -4.579 -33.333 1.00 77.81 204 GLU A CA 1
ATOM 1681 C C . GLU A 1 204 ? 5.537 -5.545 -32.347 1.00 77.81 204 GLU A C 1
ATOM 1683 O O . GLU A 1 204 ? 6.025 -6.603 -32.742 1.00 77.81 204 GLU A O 1
ATOM 1688 N N . ALA A 1 205 ? 5.510 -5.234 -31.044 1.00 76.12 205 ALA A N 1
ATOM 1689 C CA . ALA A 1 205 ? 6.017 -6.133 -30.018 1.00 76.12 205 ALA A CA 1
ATOM 1690 C C . ALA A 1 205 ? 5.146 -7.394 -29.859 1.00 76.12 205 ALA A C 1
ATOM 1692 O O . ALA A 1 205 ? 5.666 -8.405 -29.396 1.00 76.12 205 ALA A O 1
ATOM 1693 N N . MET A 1 206 ? 3.865 -7.368 -30.262 1.00 70.94 206 MET A N 1
ATOM 1694 C CA . MET A 1 206 ? 2.962 -8.530 -30.191 1.00 70.94 206 MET A CA 1
ATOM 1695 C C . MET A 1 206 ? 3.340 -9.639 -31.173 1.00 70.94 206 MET A C 1
ATOM 1697 O O . MET A 1 206 ? 3.170 -10.815 -30.859 1.00 70.94 206 MET A O 1
ATOM 1701 N N . ASP A 1 207 ? 3.866 -9.259 -32.337 1.00 72.38 207 ASP A N 1
ATOM 1702 C CA . ASP A 1 207 ? 4.278 -10.186 -33.395 1.00 72.38 207 ASP A CA 1
ATOM 1703 C C . ASP A 1 207 ? 5.742 -10.642 -33.230 1.00 72.38 207 ASP A C 1
ATOM 1705 O O . ASP A 1 207 ? 6.278 -11.379 -34.059 1.00 72.38 207 ASP A O 1
ATOM 1709 N N . SER A 1 208 ? 6.392 -10.217 -32.143 1.00 79.12 208 SER A N 1
ATOM 1710 C CA . SER A 1 208 ? 7.782 -10.521 -31.811 1.00 79.12 208 SER A CA 1
ATOM 1711 C C . SER A 1 208 ? 7.900 -11.211 -30.445 1.00 79.12 208 SER A C 1
ATOM 1713 O O . SER A 1 208 ? 7.013 -11.120 -29.598 1.00 79.12 208 SER A O 1
ATOM 1715 N N . ASP A 1 209 ? 9.051 -11.831 -30.172 1.00 84.69 209 ASP A N 1
ATOM 1716 C CA . ASP A 1 209 ? 9.386 -12.356 -28.837 1.00 84.69 209 ASP A CA 1
ATOM 1717 C C . ASP A 1 209 ? 9.873 -11.260 -27.864 1.00 84.69 209 ASP A C 1
ATOM 1719 O O . ASP A 1 209 ? 10.453 -11.551 -26.812 1.00 84.69 209 ASP A O 1
ATOM 1723 N N . PHE A 1 210 ? 9.665 -9.982 -28.196 1.00 88.56 210 PHE A N 1
ATOM 1724 C CA . PHE A 1 210 ? 10.101 -8.872 -27.363 1.00 88.56 210 PHE A CA 1
ATOM 1725 C C . PHE A 1 210 ? 9.388 -8.874 -26.008 1.00 88.56 210 PHE A C 1
ATOM 1727 O O . PHE A 1 210 ? 8.169 -9.034 -25.893 1.00 88.56 210 PHE A O 1
ATOM 1734 N N . ARG A 1 211 ? 10.177 -8.665 -24.955 1.00 91.31 211 ARG A N 1
ATOM 1735 C CA . ARG A 1 211 ? 9.706 -8.452 -23.585 1.00 91.31 211 ARG A CA 1
ATOM 1736 C C . ARG A 1 211 ? 10.470 -7.287 -23.000 1.00 91.31 211 ARG A C 1
ATOM 1738 O O . ARG A 1 211 ? 11.702 -7.335 -22.960 1.00 91.31 211 ARG A O 1
ATOM 1745 N N . LEU A 1 212 ? 9.772 -6.282 -22.490 1.00 93.50 212 LEU A N 1
ATOM 1746 C CA . LEU A 1 212 ? 10.402 -5.138 -21.844 1.00 93.50 212 LEU A CA 1
ATOM 1747 C C . LEU A 1 212 ? 11.238 -5.574 -20.632 1.00 93.50 212 LEU A C 1
ATOM 1749 O O . LEU A 1 212 ? 12.299 -5.004 -20.384 1.00 93.50 212 LEU A O 1
ATOM 1753 N N . ALA A 1 213 ? 10.850 -6.651 -19.941 1.00 95.38 213 ALA A N 1
ATOM 1754 C CA . ALA A 1 213 ? 11.655 -7.266 -18.882 1.00 95.38 213 ALA A CA 1
ATOM 1755 C C . ALA A 1 213 ? 13.101 -7.614 -19.303 1.00 95.38 213 ALA A C 1
ATOM 1757 O O . ALA A 1 213 ? 14.008 -7.614 -18.464 1.00 95.38 213 ALA A O 1
ATOM 1758 N N . SER A 1 214 ? 13.346 -7.886 -20.592 1.00 93.94 214 SER A N 1
ATOM 1759 C CA . SER A 1 214 ? 14.698 -8.137 -21.118 1.00 93.94 214 SER A CA 1
ATOM 1760 C C . SER A 1 214 ? 15.610 -6.907 -21.045 1.00 93.94 214 SER A C 1
ATOM 1762 O O . SER A 1 214 ? 16.822 -7.063 -20.911 1.00 93.94 214 SER A O 1
ATOM 1764 N N . ALA A 1 215 ? 15.038 -5.698 -21.024 1.00 95.00 215 ALA A N 1
ATOM 1765 C CA . ALA A 1 215 ? 15.757 -4.430 -20.929 1.00 95.00 215 ALA A CA 1
ATOM 1766 C C . ALA A 1 215 ? 16.226 -4.092 -19.502 1.00 95.00 215 ALA A C 1
ATOM 1768 O O . ALA A 1 215 ? 16.918 -3.094 -19.296 1.00 95.00 215 ALA A O 1
ATOM 1769 N N . ALA A 1 216 ? 15.897 -4.922 -18.505 1.00 97.19 216 ALA A N 1
ATOM 1770 C CA . ALA A 1 216 ? 16.280 -4.707 -17.110 1.00 97.19 216 ALA A CA 1
ATOM 1771 C C . ALA A 1 216 ? 17.782 -4.423 -16.891 1.00 97.19 216 ALA A C 1
ATOM 1773 O O . ALA A 1 216 ? 18.085 -3.557 -16.068 1.00 97.19 216 ALA A O 1
ATOM 1774 N N . PRO A 1 217 ? 18.736 -5.076 -17.595 1.00 97.62 217 PRO A N 1
ATOM 1775 C CA . PRO A 1 217 ? 20.154 -4.742 -17.473 1.00 97.62 217 PRO A CA 1
ATOM 1776 C C . PRO A 1 217 ? 20.475 -3.297 -17.872 1.00 97.62 217 PRO A C 1
ATOM 1778 O O . PRO A 1 217 ? 21.262 -2.660 -17.178 1.00 97.62 217 PRO A O 1
ATOM 1781 N N . LEU A 1 218 ? 19.826 -2.766 -18.917 1.00 97.00 218 LEU A N 1
ATOM 1782 C CA . LEU A 1 218 ? 20.015 -1.386 -19.384 1.00 97.00 218 LEU A CA 1
ATOM 1783 C C . LEU A 1 218 ? 19.517 -0.391 -18.328 1.00 97.00 218 LEU A C 1
ATOM 1785 O O . LEU A 1 218 ? 20.250 0.503 -17.909 1.00 97.00 218 LEU A O 1
ATOM 1789 N N . PHE A 1 219 ? 18.300 -0.613 -17.818 1.00 95.75 219 PHE A N 1
ATOM 1790 C CA . PHE A 1 219 ? 17.729 0.164 -16.712 1.00 95.75 219 PHE A CA 1
ATOM 1791 C C . PHE A 1 219 ? 18.631 0.148 -15.484 1.00 95.75 219 PHE A C 1
ATOM 1793 O O . PHE A 1 219 ? 18.928 1.190 -14.901 1.00 95.75 219 PHE A O 1
ATOM 1800 N N . TRP A 1 220 ? 19.090 -1.038 -15.091 1.00 96.25 220 TRP A N 1
ATOM 1801 C CA . TRP A 1 220 ? 19.906 -1.189 -13.899 1.00 96.25 220 TRP A CA 1
ATOM 1802 C C . TRP A 1 220 ? 21.272 -0.520 -14.035 1.00 96.25 220 TRP A C 1
ATOM 1804 O O . TRP A 1 220 ? 21.719 0.115 -13.083 1.00 96.25 220 TRP A O 1
ATOM 1814 N N . SER A 1 221 ? 21.914 -0.622 -15.200 1.00 95.88 221 SER A N 1
ATOM 1815 C CA . SER A 1 221 ? 23.182 0.052 -15.502 1.00 95.88 221 SER A CA 1
ATOM 1816 C C . SER A 1 221 ? 23.059 1.567 -15.298 1.00 95.88 221 SER A C 1
ATOM 1818 O O . SER A 1 221 ? 23.765 2.142 -14.462 1.00 95.88 221 SER A O 1
ATOM 1820 N N . VAL A 1 222 ? 22.057 2.184 -15.937 1.00 94.25 222 VAL A N 1
ATOM 1821 C CA . VAL A 1 222 ? 21.766 3.621 -15.813 1.00 94.25 222 VAL A CA 1
ATOM 1822 C C . VAL A 1 222 ? 21.455 3.993 -14.361 1.00 94.25 222 VAL A C 1
ATOM 1824 O O . VAL A 1 222 ? 22.068 4.901 -13.800 1.00 94.25 222 VAL A O 1
ATOM 1827 N N . PHE A 1 223 ? 20.562 3.263 -13.689 1.00 91.25 223 PHE A N 1
ATOM 1828 C CA . PHE A 1 223 ? 20.207 3.556 -12.296 1.00 91.25 223 PHE A CA 1
ATOM 1829 C C . PHE A 1 223 ? 21.402 3.459 -11.352 1.00 91.25 223 PHE A C 1
ATOM 1831 O O . PHE A 1 223 ? 21.495 4.239 -10.405 1.00 91.25 223 PHE A O 1
ATOM 1838 N N . ARG A 1 224 ? 22.331 2.528 -11.592 1.00 92.25 224 ARG A N 1
ATOM 1839 C CA . ARG A 1 224 ? 23.538 2.361 -10.776 1.00 92.25 224 ARG A CA 1
ATOM 1840 C C . ARG A 1 224 ? 24.504 3.525 -10.918 1.00 92.25 224 ARG A C 1
ATOM 1842 O O . ARG A 1 224 ? 25.050 3.948 -9.898 1.00 92.25 224 ARG A O 1
ATOM 1849 N N . ASP A 1 225 ? 24.688 4.051 -12.124 1.00 91.88 225 ASP A N 1
ATOM 1850 C CA . ASP A 1 225 ? 25.485 5.261 -12.346 1.00 91.88 225 ASP A CA 1
ATOM 1851 C C . ASP A 1 225 ? 24.885 6.449 -11.574 1.00 91.88 225 ASP A C 1
ATOM 1853 O O . ASP A 1 225 ? 25.563 7.085 -10.763 1.00 91.88 225 ASP A O 1
ATOM 1857 N N . TYR A 1 226 ? 23.571 6.657 -11.679 1.00 88.38 226 TYR A N 1
ATOM 1858 C CA . TYR A 1 226 ? 22.867 7.681 -10.905 1.00 88.38 226 TYR A CA 1
ATOM 1859 C C . TYR A 1 226 ? 22.940 7.459 -9.384 1.00 88.38 226 TYR A C 1
ATOM 1861 O O . TYR A 1 226 ? 23.192 8.403 -8.631 1.00 88.38 226 TYR A O 1
ATOM 1869 N N . GLN A 1 227 ? 22.782 6.222 -8.903 1.00 87.81 227 GLN A N 1
ATOM 1870 C CA . GLN A 1 227 ? 22.928 5.890 -7.482 1.00 87.81 227 GLN A CA 1
ATOM 1871 C C . GLN A 1 227 ? 24.319 6.247 -6.952 1.00 87.81 227 GLN A C 1
ATOM 1873 O O . GLN A 1 227 ? 24.432 6.765 -5.841 1.00 87.81 227 GLN A O 1
ATOM 1878 N N . GLN A 1 228 ? 25.371 6.011 -7.739 1.00 88.06 228 GLN A N 1
ATOM 1879 C CA . GLN A 1 228 ? 26.738 6.370 -7.367 1.00 88.06 228 GLN A CA 1
ATOM 1880 C C . GLN A 1 228 ? 26.947 7.886 -7.373 1.00 88.06 228 GLN A C 1
ATOM 1882 O O . GLN A 1 228 ? 27.429 8.435 -6.380 1.00 88.06 228 GLN A O 1
ATOM 1887 N N . ARG A 1 229 ? 26.534 8.567 -8.449 1.00 86.81 229 ARG A N 1
ATOM 1888 C CA . ARG A 1 229 ? 26.687 10.023 -8.612 1.00 86.81 229 ARG A CA 1
ATOM 1889 C C . ARG A 1 229 ? 25.965 10.811 -7.521 1.00 86.81 229 ARG A C 1
ATOM 1891 O O . ARG A 1 229 ? 26.535 11.739 -6.954 1.00 86.81 229 ARG A O 1
ATOM 1898 N N . PHE A 1 230 ? 24.741 10.407 -7.185 1.00 84.38 230 PHE A N 1
ATOM 1899 C CA . PHE A 1 230 ? 23.866 11.125 -6.252 1.00 84.38 230 PHE A CA 1
ATOM 1900 C C . PHE A 1 230 ? 23.751 10.462 -4.871 1.00 84.38 230 PHE A C 1
ATOM 1902 O O . PHE A 1 230 ? 22.991 10.921 -4.021 1.00 84.38 230 PHE A O 1
ATOM 1909 N N . LYS A 1 231 ? 24.530 9.402 -4.610 1.00 85.94 231 LYS A N 1
ATOM 1910 C CA . LYS A 1 231 ? 24.558 8.661 -3.332 1.00 85.94 231 LYS A CA 1
ATOM 1911 C C . LYS A 1 231 ? 23.171 8.167 -2.893 1.00 85.94 231 LYS A C 1
ATOM 1913 O O . LYS A 1 231 ? 22.836 8.206 -1.702 1.00 85.94 231 LYS A O 1
ATOM 1918 N N . LEU A 1 232 ? 22.378 7.702 -3.856 1.00 83.56 232 LEU A N 1
ATOM 1919 C CA . LEU A 1 232 ? 21.054 7.127 -3.623 1.00 83.56 232 LEU A CA 1
ATOM 1920 C C . LEU A 1 232 ? 21.197 5.657 -3.212 1.00 83.56 232 LEU A C 1
ATOM 1922 O O . LEU A 1 232 ? 21.986 4.911 -3.788 1.00 83.56 232 LEU A O 1
ATOM 1926 N N . THR A 1 233 ? 20.421 5.228 -2.219 1.00 83.69 233 THR A N 1
ATOM 1927 C CA . THR A 1 233 ? 20.431 3.838 -1.726 1.00 83.69 233 THR A CA 1
ATOM 1928 C C . THR A 1 233 ? 19.390 2.948 -2.402 1.00 83.69 233 THR A C 1
ATOM 1930 O O . THR A 1 233 ? 19.471 1.728 -2.315 1.00 83.69 233 THR A O 1
ATOM 1933 N N . GLU A 1 234 ? 18.381 3.551 -3.024 1.00 84.81 234 GLU A N 1
ATOM 1934 C CA . GLU A 1 234 ? 17.255 2.881 -3.672 1.00 84.81 234 GLU A CA 1
ATOM 1935 C C . GLU A 1 234 ? 16.723 3.762 -4.806 1.00 84.81 234 GLU A C 1
ATOM 1937 O O . GLU A 1 234 ? 16.904 4.980 -4.778 1.00 84.81 234 GLU A O 1
ATOM 1942 N N . TRP A 1 235 ? 16.095 3.153 -5.810 1.00 84.50 235 TRP A N 1
ATOM 1943 C CA . TRP A 1 235 ? 15.480 3.870 -6.924 1.00 84.50 235 TRP A CA 1
ATOM 1944 C C . TRP A 1 235 ? 13.972 4.023 -6.711 1.00 84.50 235 TRP A C 1
ATOM 1946 O O . TRP A 1 235 ? 13.266 3.033 -6.526 1.00 84.50 235 TRP A O 1
ATOM 1956 N N . GLY A 1 236 ? 13.464 5.255 -6.715 1.00 83.31 236 GLY A N 1
ATOM 1957 C CA . GLY A 1 236 ? 12.045 5.525 -6.465 1.00 83.31 236 GLY A CA 1
ATOM 1958 C C . GLY A 1 236 ? 11.126 4.921 -7.534 1.00 83.31 236 GLY A C 1
ATOM 1959 O O . GLY A 1 236 ? 11.420 5.005 -8.726 1.00 83.31 236 GLY A O 1
ATOM 1960 N N . MET A 1 237 ? 9.989 4.350 -7.117 1.00 84.00 237 MET A N 1
ATOM 1961 C CA . MET A 1 237 ? 9.008 3.760 -8.044 1.00 84.00 237 MET A CA 1
ATOM 1962 C C . MET A 1 237 ? 8.367 4.786 -8.983 1.00 84.00 237 MET A C 1
ATOM 1964 O O . MET A 1 237 ? 8.074 4.448 -10.125 1.00 84.00 237 MET A O 1
ATOM 1968 N N . GLU A 1 238 ? 8.173 6.029 -8.538 1.00 78.69 238 GLU A N 1
ATOM 1969 C CA . GLU A 1 238 ? 7.710 7.128 -9.398 1.00 78.69 238 GLU A CA 1
ATOM 1970 C C . GLU A 1 238 ? 8.719 7.397 -10.525 1.00 78.69 238 GLU A C 1
ATOM 1972 O O . GLU A 1 238 ? 8.354 7.346 -11.698 1.00 78.69 238 GLU A O 1
ATOM 1977 N N . SER A 1 239 ? 10.004 7.552 -10.181 1.00 83.44 239 SER A N 1
ATOM 1978 C CA . SER A 1 239 ? 11.094 7.717 -11.152 1.00 83.44 239 SER A CA 1
ATOM 1979 C C . SER A 1 239 ? 11.202 6.550 -12.119 1.00 83.44 239 SER A C 1
ATOM 1981 O O . SER A 1 239 ? 11.339 6.760 -13.322 1.00 83.44 239 SER A O 1
ATOM 1983 N N . PHE A 1 240 ? 11.097 5.321 -11.615 1.00 89.31 240 PHE A N 1
ATOM 1984 C CA . PHE A 1 240 ? 11.042 4.130 -12.455 1.00 89.31 240 PHE A CA 1
ATOM 1985 C C . PHE A 1 240 ? 9.856 4.161 -13.425 1.00 89.31 240 PHE A C 1
ATOM 1987 O O . PHE A 1 240 ? 10.042 3.945 -14.619 1.00 89.31 240 PHE A O 1
ATOM 1994 N N . SER A 1 241 ? 8.653 4.449 -12.926 1.00 87.75 241 SER A N 1
ATOM 1995 C CA . SER A 1 241 ? 7.426 4.381 -13.725 1.00 87.75 241 SER A CA 1
ATOM 1996 C C . SER A 1 241 ? 7.394 5.459 -14.800 1.00 87.75 241 SER A C 1
ATOM 1998 O O . SER A 1 241 ? 7.071 5.156 -15.940 1.00 87.75 241 SER A O 1
ATOM 2000 N N . ILE A 1 242 ? 7.796 6.695 -14.482 1.00 83.69 242 ILE A N 1
ATOM 2001 C CA . ILE A 1 242 ? 7.859 7.779 -15.473 1.00 83.69 242 ILE A CA 1
ATOM 2002 C C . ILE A 1 242 ? 8.917 7.467 -16.533 1.00 83.69 242 ILE A C 1
ATOM 2004 O O . ILE A 1 242 ? 8.609 7.536 -17.715 1.00 83.69 242 ILE A O 1
ATOM 2008 N N . THR A 1 243 ? 10.118 7.033 -16.129 1.00 90.56 243 THR A N 1
ATOM 2009 C CA . THR A 1 243 ? 11.170 6.618 -17.079 1.00 90.56 243 THR A CA 1
ATOM 2010 C C . THR A 1 243 ? 10.665 5.522 -18.018 1.00 90.56 243 THR A C 1
ATOM 2012 O O . THR A 1 243 ? 10.836 5.611 -19.231 1.00 90.56 243 THR A O 1
ATOM 2015 N N . THR A 1 244 ? 10.016 4.494 -17.464 1.00 92.25 244 THR A N 1
ATOM 2016 C CA . THR A 1 244 ? 9.507 3.353 -18.237 1.00 92.25 244 THR A CA 1
ATOM 2017 C C . THR A 1 244 ? 8.381 3.779 -19.176 1.00 92.25 244 THR A C 1
ATOM 2019 O O . THR A 1 244 ? 8.402 3.416 -20.348 1.00 92.25 244 THR A O 1
ATOM 2022 N N . ASN A 1 245 ? 7.438 4.594 -18.696 1.00 90.19 245 ASN A N 1
ATOM 2023 C CA . ASN A 1 245 ? 6.344 5.128 -19.505 1.00 90.19 245 ASN A CA 1
ATOM 2024 C C . ASN A 1 245 ? 6.864 5.991 -20.656 1.00 90.19 245 ASN A C 1
ATOM 2026 O O . ASN A 1 245 ? 6.451 5.776 -21.786 1.00 90.19 245 ASN A O 1
ATOM 2030 N N . THR A 1 246 ? 7.796 6.911 -20.400 1.00 88.88 246 THR A N 1
ATOM 2031 C CA . THR A 1 246 ? 8.430 7.732 -21.444 1.00 88.88 246 THR A CA 1
ATOM 2032 C C . THR A 1 246 ? 9.147 6.856 -22.468 1.00 88.88 246 THR A C 1
ATOM 2034 O O . THR A 1 246 ? 8.998 7.051 -23.672 1.00 88.88 246 THR A O 1
ATOM 2037 N N . LEU A 1 247 ? 9.879 5.833 -22.019 1.00 92.12 247 LEU A N 1
ATOM 2038 C CA . LEU A 1 247 ? 10.556 4.917 -22.930 1.00 92.12 247 LEU A CA 1
ATOM 2039 C C . LEU A 1 247 ? 9.555 4.173 -23.836 1.00 92.12 247 LEU A C 1
ATOM 2041 O O . LEU A 1 247 ? 9.733 4.142 -25.052 1.00 92.12 247 LEU A O 1
ATOM 2045 N N . VAL A 1 248 ? 8.502 3.596 -23.254 1.00 90.81 248 VAL A N 1
ATOM 2046 C CA . VAL A 1 248 ? 7.514 2.773 -23.972 1.00 90.81 248 VAL A CA 1
ATOM 2047 C C . VAL A 1 248 ? 6.575 3.606 -24.844 1.00 90.81 248 VAL A C 1
ATOM 2049 O O . VAL A 1 248 ? 6.224 3.164 -25.933 1.00 90.81 248 VAL A O 1
ATOM 2052 N N . ALA A 1 249 ? 6.173 4.793 -24.392 1.00 88.25 249 ALA A N 1
ATOM 2053 C CA . ALA A 1 249 ? 5.201 5.628 -25.091 1.00 88.25 249 ALA A CA 1
ATOM 2054 C C . ALA A 1 249 ? 5.834 6.573 -26.124 1.00 88.25 249 ALA A C 1
ATOM 2056 O O . ALA A 1 249 ? 5.194 6.845 -27.137 1.00 88.25 249 ALA A O 1
ATOM 2057 N N . ASP A 1 250 ? 7.070 7.042 -25.904 1.00 88.06 250 ASP A N 1
ATOM 2058 C CA . ASP A 1 250 ? 7.678 8.088 -26.741 1.00 88.06 250 ASP A CA 1
ATOM 2059 C C . ASP A 1 250 ? 8.899 7.598 -27.534 1.00 88.06 250 ASP A C 1
ATOM 2061 O O . ASP A 1 250 ? 9.067 7.942 -28.706 1.00 88.06 250 ASP A O 1
ATOM 2065 N N . PHE A 1 251 ? 9.775 6.799 -26.918 1.00 90.69 251 PHE A N 1
ATOM 2066 C CA . PHE A 1 251 ? 11.054 6.418 -27.528 1.00 90.69 251 PHE A CA 1
ATOM 2067 C C . PHE A 1 251 ? 10.932 5.180 -28.409 1.00 90.69 251 PHE A C 1
ATOM 2069 O O . PHE A 1 251 ? 11.287 5.228 -29.586 1.00 90.69 251 PHE A O 1
ATOM 2076 N N . LEU A 1 252 ? 10.436 4.075 -27.855 1.00 91.94 252 LEU A N 1
ATOM 2077 C CA . LEU A 1 252 ? 10.336 2.804 -28.572 1.00 91.94 252 LEU A CA 1
ATOM 2078 C C . LEU A 1 252 ? 9.447 2.888 -29.827 1.00 91.94 252 LEU A C 1
ATOM 2080 O O . LEU A 1 252 ? 9.877 2.371 -30.855 1.00 91.94 252 LEU A O 1
ATOM 2084 N N . PRO A 1 253 ? 8.301 3.601 -29.837 1.00 89.62 253 PRO A N 1
ATOM 2085 C CA . PRO A 1 253 ? 7.506 3.755 -31.057 1.00 89.62 253 PRO A CA 1
ATOM 2086 C C . PRO A 1 253 ? 8.208 4.582 -32.142 1.00 89.62 253 PRO A C 1
ATOM 2088 O O . PRO A 1 253 ? 7.900 4.449 -33.322 1.00 89.62 253 PRO A O 1
ATOM 2091 N N . LYS A 1 254 ? 9.137 5.468 -31.755 1.00 89.56 254 LYS A N 1
ATOM 2092 C CA . LYS A 1 254 ? 9.848 6.358 -32.682 1.00 89.56 254 LYS A CA 1
ATOM 2093 C C . LYS A 1 254 ? 11.126 5.736 -33.239 1.00 89.56 254 LYS A C 1
ATOM 2095 O O . LYS A 1 254 ? 11.456 5.968 -34.400 1.00 89.56 254 LYS A O 1
ATOM 2100 N N . TYR A 1 255 ? 11.870 5.027 -32.398 1.00 90.00 255 TYR A N 1
ATOM 2101 C CA . TYR A 1 255 ? 13.200 4.515 -32.724 1.00 90.00 255 TYR A CA 1
ATOM 2102 C C . TYR A 1 255 ? 13.234 2.997 -32.927 1.00 90.00 255 TYR A C 1
ATOM 2104 O O . TYR A 1 255 ? 14.263 2.498 -33.364 1.00 90.00 255 TYR A O 1
ATOM 2112 N N . GLY A 1 256 ? 12.145 2.278 -32.651 1.00 89.19 256 GLY A N 1
ATOM 2113 C CA . GLY A 1 256 ? 12.065 0.824 -32.794 1.00 89.19 256 GLY A CA 1
ATOM 2114 C C . GLY A 1 256 ? 12.559 0.068 -31.558 1.00 89.19 256 GLY A C 1
ATOM 2115 O O . GLY A 1 256 ? 13.422 0.533 -30.807 1.00 89.19 256 GLY A O 1
ATOM 2116 N N . ILE A 1 257 ? 11.996 -1.122 -31.340 1.00 89.94 257 ILE A N 1
ATOM 2117 C CA . ILE A 1 257 ? 12.324 -2.002 -30.204 1.00 89.94 257 ILE A CA 1
ATOM 2118 C C . ILE A 1 257 ? 13.720 -2.624 -30.326 1.00 89.94 257 ILE A C 1
ATOM 2120 O O . ILE A 1 257 ? 14.378 -2.886 -29.321 1.00 89.94 257 ILE A O 1
ATOM 2124 N N . GLU A 1 258 ? 14.196 -2.811 -31.552 1.00 89.31 258 GLU A N 1
ATOM 2125 C CA . GLU A 1 258 ? 15.500 -3.369 -31.901 1.00 89.31 258 GLU A CA 1
ATOM 2126 C C . GLU A 1 258 ? 16.668 -2.425 -31.596 1.00 89.31 258 GLU A C 1
ATOM 2128 O O . GLU A 1 258 ? 17.796 -2.883 -31.417 1.00 89.31 258 GLU A O 1
ATOM 2133 N N . ASN A 1 259 ? 16.397 -1.121 -31.493 1.00 90.94 259 ASN A N 1
ATOM 2134 C CA . ASN A 1 259 ? 17.409 -0.099 -31.221 1.00 90.94 259 ASN A CA 1
ATOM 2135 C C . ASN A 1 259 ? 17.504 0.273 -29.732 1.00 90.94 259 ASN A C 1
ATOM 2137 O O . ASN A 1 259 ? 18.291 1.153 -29.375 1.00 90.94 259 ASN A O 1
ATOM 2141 N N . LEU A 1 260 ? 16.735 -0.398 -28.862 1.00 92.94 260 LEU A N 1
ATOM 2142 C CA . LEU A 1 260 ? 16.735 -0.157 -27.422 1.00 92.94 260 LEU A CA 1
ATOM 2143 C C . LEU A 1 260 ? 18.140 -0.314 -26.824 1.00 92.94 260 LEU A C 1
ATOM 2145 O O . LEU A 1 260 ? 18.743 -1.387 -26.857 1.00 92.94 260 LEU A O 1
ATOM 2149 N N . ASN A 1 261 ? 18.643 0.764 -26.229 1.00 94.75 261 ASN A N 1
ATOM 2150 C CA . ASN A 1 261 ? 19.982 0.844 -25.658 1.00 94.75 261 ASN A CA 1
ATOM 2151 C C . ASN A 1 261 ? 20.001 1.684 -24.365 1.00 94.75 261 ASN A C 1
ATOM 2153 O O . ASN A 1 261 ? 18.978 2.226 -23.940 1.00 94.75 261 ASN A O 1
ATOM 2157 N N . GLU A 1 262 ? 21.168 1.778 -23.720 1.00 93.94 262 GLU A N 1
ATOM 2158 C CA . GLU A 1 262 ? 21.330 2.543 -22.474 1.00 93.94 262 GLU A CA 1
ATOM 2159 C C . GLU A 1 262 ? 21.094 4.053 -22.657 1.00 93.94 262 GLU A C 1
ATOM 2161 O O . GLU A 1 262 ? 20.548 4.682 -21.756 1.00 93.94 262 GLU A O 1
ATOM 2166 N N . GLU A 1 263 ? 21.437 4.631 -23.814 1.00 93.56 263 GLU A N 1
ATOM 2167 C CA . GLU A 1 263 ? 21.277 6.067 -24.091 1.00 93.56 263 GLU A CA 1
ATOM 2168 C C . GLU A 1 263 ? 19.798 6.474 -24.123 1.00 93.56 263 GLU A C 1
ATOM 2170 O O . GLU A 1 263 ? 19.422 7.499 -23.557 1.00 93.56 263 GLU A O 1
ATOM 2175 N N . MET A 1 264 ? 18.933 5.638 -24.707 1.00 94.44 264 MET A N 1
ATOM 2176 C CA . MET A 1 264 ? 17.482 5.859 -24.692 1.00 94.44 264 MET A CA 1
ATOM 2177 C C . MET A 1 264 ? 16.922 5.838 -23.268 1.00 94.44 264 MET A C 1
ATOM 2179 O O . MET A 1 264 ? 16.063 6.651 -22.928 1.00 94.44 264 MET A O 1
ATOM 2183 N N . VAL A 1 265 ? 17.416 4.928 -22.424 1.00 93.81 265 VAL A N 1
ATOM 2184 C CA . VAL A 1 265 ? 17.019 4.863 -21.013 1.00 93.81 265 VAL A CA 1
ATOM 2185 C C . VAL A 1 265 ? 17.526 6.092 -20.259 1.00 93.81 265 VAL A C 1
ATOM 2187 O O . VAL A 1 265 ? 16.765 6.697 -19.507 1.00 93.81 265 VAL A O 1
ATOM 2190 N N . GLU A 1 266 ? 18.781 6.495 -20.465 1.00 92.56 266 GLU A N 1
ATOM 2191 C CA . GLU A 1 266 ? 19.349 7.694 -19.845 1.00 92.56 266 GLU A CA 1
ATOM 2192 C C . GLU A 1 266 ? 18.564 8.951 -20.237 1.00 92.56 266 GLU A C 1
ATOM 2194 O O . GLU A 1 266 ? 18.232 9.765 -19.373 1.00 92.56 266 GLU A O 1
ATOM 2199 N N . GLU A 1 267 ? 18.210 9.089 -21.514 1.00 89.88 267 GLU A N 1
ATOM 2200 C CA . GLU A 1 267 ? 17.419 10.215 -21.996 1.00 89.88 267 GLU A CA 1
ATOM 2201 C C . GLU A 1 267 ? 15.995 10.199 -21.432 1.00 89.88 267 GLU A C 1
ATOM 2203 O O . GLU A 1 267 ? 15.507 11.237 -20.986 1.00 89.88 267 GLU A O 1
ATOM 2208 N N . ALA A 1 268 ? 15.354 9.030 -21.338 1.00 89.81 268 ALA A N 1
ATOM 2209 C CA . ALA A 1 268 ? 14.057 8.900 -20.675 1.00 89.81 268 ALA A CA 1
ATOM 2210 C C . ALA A 1 268 ? 14.128 9.316 -19.192 1.00 89.81 268 ALA A C 1
ATOM 2212 O O . ALA A 1 268 ? 13.241 10.021 -18.702 1.00 89.81 268 ALA A O 1
ATOM 2213 N N . VAL A 1 269 ? 15.210 8.968 -18.480 1.00 87.88 269 VAL A N 1
ATOM 2214 C CA . VAL A 1 269 ? 15.445 9.447 -17.106 1.00 87.88 269 VAL A CA 1
ATOM 2215 C C . VAL A 1 269 ? 15.624 10.970 -17.086 1.00 87.88 269 VAL A C 1
ATOM 2217 O O . VAL A 1 269 ? 15.051 11.633 -16.218 1.00 87.88 269 VAL A O 1
ATOM 2220 N N . ARG A 1 270 ? 16.378 11.557 -18.024 1.00 84.31 270 ARG A N 1
ATOM 2221 C CA . ARG A 1 270 ? 16.572 13.018 -18.102 1.00 84.31 270 ARG A CA 1
ATOM 2222 C C . ARG A 1 270 ? 15.258 13.759 -18.356 1.00 84.31 270 ARG A C 1
ATOM 2224 O O . ARG A 1 270 ? 14.951 14.702 -17.627 1.00 84.31 270 ARG A O 1
ATOM 2231 N N . ILE A 1 271 ? 14.463 13.296 -19.319 1.00 77.75 271 ILE A N 1
ATOM 2232 C CA . ILE A 1 271 ? 13.162 13.881 -19.677 1.00 77.75 271 ILE A CA 1
ATOM 2233 C C . ILE A 1 271 ? 12.152 13.743 -18.538 1.00 77.75 271 ILE A C 1
ATOM 2235 O O . ILE A 1 271 ? 11.361 14.659 -18.321 1.00 77.75 271 ILE A O 1
ATOM 2239 N N . SER A 1 272 ? 12.221 12.660 -17.753 1.00 68.81 272 SER A N 1
ATOM 2240 C CA . SER A 1 272 ? 11.358 12.488 -16.576 1.00 68.81 272 SER A CA 1
ATOM 2241 C C . SER A 1 272 ? 11.490 13.627 -15.552 1.00 68.81 272 SER A C 1
ATOM 2243 O O . SER A 1 272 ? 10.602 13.806 -14.722 1.00 68.81 272 SER A O 1
ATOM 2245 N N . GLY A 1 273 ? 12.586 14.403 -15.588 1.00 63.72 273 GLY A N 1
ATOM 2246 C CA . GLY A 1 273 ? 12.780 15.589 -14.751 1.00 63.72 273 GLY A CA 1
ATOM 2247 C C . GLY A 1 273 ? 12.985 15.294 -13.261 1.00 63.72 273 GLY A C 1
ATOM 2248 O O . GLY A 1 273 ? 12.986 16.220 -12.451 1.00 63.72 273 GLY A O 1
ATOM 2249 N N . LEU A 1 274 ? 13.172 14.026 -12.874 1.00 60.38 274 LEU A N 1
ATOM 2250 C CA . LEU A 1 274 ? 13.141 13.594 -11.468 1.00 60.38 274 LEU A CA 1
ATOM 2251 C C . LEU A 1 274 ? 14.492 13.668 -10.748 1.00 60.38 274 LEU A C 1
ATOM 2253 O O . LEU A 1 274 ? 14.548 13.640 -9.516 1.00 60.38 274 LEU A O 1
ATOM 2257 N N . LEU A 1 275 ? 15.594 13.805 -11.484 1.00 53.81 275 LEU A N 1
ATOM 2258 C CA . LEU A 1 275 ? 16.933 13.905 -10.897 1.00 53.81 275 LEU A CA 1
ATOM 2259 C C . LEU A 1 275 ? 17.150 15.191 -10.083 1.00 53.81 275 LEU A C 1
ATOM 2261 O O . LEU A 1 275 ? 17.632 15.079 -8.957 1.00 53.81 275 LEU A O 1
ATOM 2265 N N . PRO A 1 276 ? 16.733 16.389 -10.538 1.00 44.03 276 PRO A N 1
ATOM 2266 C CA . PRO A 1 276 ? 16.779 17.594 -9.709 1.00 44.03 276 PRO A CA 1
ATOM 2267 C C . PRO A 1 276 ? 15.925 17.492 -8.435 1.00 44.03 276 PRO A C 1
ATOM 2269 O O . PRO A 1 276 ? 16.336 17.979 -7.382 1.00 44.03 276 PRO A O 1
ATOM 2272 N N . SER A 1 277 ? 14.764 16.826 -8.489 1.00 44.59 277 SER A N 1
ATOM 2273 C CA . SER A 1 277 ? 13.871 16.662 -7.329 1.00 44.59 277 SER A CA 1
ATOM 2274 C C . SER A 1 277 ? 14.340 15.618 -6.307 1.00 44.59 277 SER A C 1
ATOM 2276 O O . SER A 1 277 ? 13.995 15.721 -5.136 1.00 44.59 277 SER A O 1
ATOM 2278 N N . MET A 1 278 ? 15.138 14.622 -6.715 1.00 44.50 278 MET A N 1
ATOM 2279 C CA . MET A 1 278 ? 15.718 13.627 -5.794 1.00 44.50 278 MET A CA 1
ATOM 2280 C C . MET A 1 278 ? 16.967 14.143 -5.059 1.00 44.50 278 MET A C 1
ATOM 2282 O O . MET A 1 278 ? 17.375 13.555 -4.060 1.00 44.50 278 MET A O 1
ATOM 2286 N N . VAL A 1 279 ? 17.569 15.229 -5.554 1.00 47.81 279 VAL A N 1
ATOM 2287 C CA . VAL A 1 279 ? 18.804 15.840 -5.027 1.00 47.81 279 VAL A CA 1
ATOM 2288 C C . VAL A 1 279 ? 18.515 17.109 -4.213 1.00 47.81 279 VAL A C 1
ATOM 2290 O O . VAL A 1 279 ? 19.349 17.543 -3.424 1.00 47.81 279 VAL A O 1
ATOM 2293 N N . SER A 1 280 ? 17.326 17.703 -4.340 1.00 39.12 280 SER A N 1
ATOM 2294 C CA . SER A 1 280 ? 16.957 18.916 -3.603 1.00 39.12 280 SER A CA 1
ATOM 2295 C C . SER A 1 280 ? 16.427 18.601 -2.202 1.00 39.12 280 SER A C 1
ATOM 2297 O O . SER A 1 280 ? 15.227 18.502 -1.990 1.00 39.12 280 SER A O 1
ATOM 2299 N N . LEU A 1 281 ? 17.354 18.476 -1.250 1.00 38.41 281 LEU A N 1
ATOM 2300 C CA . LEU A 1 281 ? 17.247 18.924 0.150 1.00 38.41 281 LEU A CA 1
ATOM 2301 C C . LEU A 1 281 ? 18.669 18.954 0.744 1.00 38.41 281 LEU A C 1
ATOM 2303 O O . LEU A 1 281 ? 18.969 18.259 1.703 1.00 38.41 281 LEU A O 1
ATOM 2307 N N . ASP A 1 282 ? 19.555 19.728 0.120 1.00 34.62 282 ASP A N 1
ATOM 2308 C CA . ASP A 1 282 ? 20.817 20.185 0.714 1.00 34.62 282 ASP A CA 1
ATOM 2309 C C . ASP A 1 282 ? 21.072 21.612 0.194 1.00 34.62 282 ASP A C 1
ATOM 2311 O O . ASP A 1 282 ? 21.836 21.841 -0.746 1.00 34.62 282 ASP A O 1
ATOM 2315 N N . ALA A 1 283 ? 20.347 22.565 0.779 1.00 31.28 283 ALA A N 1
ATOM 2316 C CA . ALA A 1 283 ? 20.731 23.970 0.879 1.00 31.28 283 ALA A CA 1
ATOM 2317 C C . ALA A 1 283 ? 20.367 24.453 2.286 1.00 31.28 283 ALA A C 1
ATOM 2319 O O . ALA A 1 283 ? 19.229 24.155 2.722 1.00 31.28 283 ALA A O 1
#

InterPro domains:
  IPR027417 P-loop containing nucleoside triphosphate hydrolase [G3DSA:3.40.50.300] (14-155)
  IPR027417 P-loop containing nucleoside triphosphate hydrolase [SSF52540] (15-171)
  IPR049945 ORC1/DEAH AAA+ ATPase domain [PF13401] (15-139)

Radius of gyration: 22.65 Å; chains: 1; bounding box: 54×47×62 Å

Foldseek 3Di:
DDDDDDDDPDDDDFDFPQLCPVVVLVVCQVQDADPVRFRAHEAEDEDDQDPDAALQVLLVRLCVSVVHDDDPPDDSVRSLVSSLVSNVVVCVVRVHLEHEYEYEQCLSHDLNNLVSVVVSQVVSVVVVGHYHYDYHHGPVSVVVVVVVCPDPVNVVSCVPHVPDDDDSFAAQDLVVLLVVQQCQVAQDPVNPDRDGVLCVQPVVVVVDPDGSSVCSVLLVVLVVVLCVVQVNNHDRPLLSVQLSNCCRRPPCSVPHPVPDHNVSSNVSSVVSVCSVVVNPDDD

pLDDT: mean 81.71, std 17.97, range [19.2, 97.62]

Sequence (283 aa):
MVMDRQSWRYRDRPGPARVGKTTALETVSRHLCDRRQRPVPVFLTAVEKLDHPTIKSMNWQLCQDAEIKTTKNQTAYQLSSAFGQWLMDEAARHDVSQMVLLIDECQRLTPDQFNAFADLYNKLRKKKRYLLTVFVGNAQETSRLFEIMSSDAYAHIRGRFFNERWRFHGLRSLQEVRDCLAQYDTLPHPFDTDRSIVHGHLPEAMDSDFRLASAAPLFWSVFRDYQQRFKLTEWGMESFSITTNTLVADFLPKYGIENLNEEMVEEAVRISGLLPSMVSLDA

Organism: Marinobacter nauticus (strain ATCC 700491 / DSM 11845 / VT8) (NCBI:txid351348)